Protein 6UQV (pdb70)

Secondary structure (DSSP, 8-state):
-PPPPBPP-SEEEEEESTTT-SSHHHHHHHHHHHTT-TT---SS-TTSSTTSSSSS--HHHHHHHHHT-EEEE---TTB-SSS-BSSGGGTTT---SHHHHHHHHHHHS-SPPP-TTSEEEEE--HHHHHHHHHTT--S-HHHHHHHHHHHHHHHHHHHHHHT--EEEEEPPP-GGG-HHHHHTT-HHHHHHHHHHHHHHHHHHHHHHTTSTT-EEEEE-HHHHHHHHHHSGGGGT--BSSS-SS--SSS--PPPS-GGGBSBSSSS-B-HHHHHHHHHHHHTTB--

Foldseek 3Di:
DDDDFAEFAAAEEEEEALLADQAPQQVLLVVCVVVVQPPGDRPPDDLDPNRRPAPDHHLVVLLCVLRNYDYDYLYYHQAALDFDGLRPSCVVPFRRHRNRSLVVVLVVQVLPADDQRHEYEYEYHVNLVVSCVVVVNPDQLLVSLVVSLVSNLVSVVVNVVRRHAHYEYEADAQPLQQQVCVVVVNNVVSVVNRVSNRVCNVVSVVVVCPPPVHHYHYHHNHVVVVVCVVPVVVLQADAEHDAQFECVVHTDDGHPCLLNYQHNYRGYGHPSVSNSSSVVVNVSHDD

Nearest PDB structures (foldseek):
  6uqv-assembly1_A  TM=1.003E+00  e=1.434E-61  Pseudomonas aeruginosa PAO1
  6uqy-assembly1_A  TM=9.997E-01  e=5.037E-59  Pseudomonas aeruginosa PAO1
  6uqz-assembly2_B  TM=9.999E-01  e=1.174E-58  Pseudomonas aeruginosa PAO1
  6ur0-assembly2_B  TM=9.999E-01  e=1.247E-58  Pseudomonas aeruginosa PAO1
  6ur1-assembly2_B  TM=9.972E-01  e=1.040E-58  Pseudomonas aeruginosa PAO1

Sequence (287 aa):
HTSPLLAPVRQIHAFGDSYSDNGEESQRLLTREMLAKGIAGAQALPGEVYWQGRWSNGPTAVEVLARQLGAQQLADHAVGGAKSGADNYYGWMSAYRRHTGLAGQVDAYLATLDGKPVDGQALHFIFVSANDFFEHEDFAGEQPLEQLAGSSSVANIRAAVQRRLGEAGARRFLLVVSSTDLSVVPAVVAGNRRVERRAQQRYLQQAVNASLPIQLAALRKTRGLELSWFDHLTFSRHLRRNPARYGLVELDAPCQPTQPSVRPACANPDQYYFWDEWHPTRRVHQQLAGEAMAARYAR

Structure (mmCIF, N/CA/C/O backbone):
data_6UQV
#
_entry.id   6UQV
#
_cell.length_a   82.157
_cell.length_b   109.673
_cell.length_c   84.220
_cell.angle_alpha   90.000
_cell.angle_beta   90.000
_cell.angle_gamma   90.000
#
_symmetry.space_group_name_H-M   'C 2 2 21'
#
loop_
_entity.id
_entity.type
_entity.pdbx_description
1 polymer ChoE
2 non-polymer '2-(N-MORPHOLINO)-ETHANESULFONIC ACID'
3 non-polymer GLYCEROL
4 non-polymer 'butanoic acid'
5 non-polymer 'CHLORIDE ION'
6 non-polymer 'HEXAETHYLENE GLYCOL'
7 water water
#
loop_
_atom_site.group_PDB
_atom_site.id
_atom_site.type_symbol
_atom_site.label_atom_id
_atom_site.label_alt_id
_atom_site.label_comp_id
_atom_site.label_asym_id
_atom_site.label_entity_id
_atom_site.label_seq_id
_atom_site.pdbx_PDB_ins_code
_atom_site.Cartn_x
_atom_site.Cartn_y
_atom_site.Cartn_z
_atom_site.occupancy
_atom_site.B_iso_or_equiv
_atom_site.auth_seq_id
_atom_site.auth_comp_id
_atom_site.auth_asym_id
_atom_site.auth_atom_id
_atom_site.pdbx_PDB_model_num
ATOM 1 N N . HIS A 1 1 ? 20.925 39.157 19.568 1.00 35.24 21 HIS A N 1
ATOM 2 C CA . HIS A 1 1 ? 20.293 38.462 20.752 1.00 35.79 21 HIS A CA 1
ATOM 3 C C . HIS A 1 1 ? 19.303 37.398 20.262 1.00 34.59 21 HIS A C 1
ATOM 4 O O . HIS A 1 1 ? 18.442 37.712 19.428 1.00 32.69 21 HIS A O 1
ATOM 11 N N . THR A 1 2 ? 19.366 36.173 20.768 1.00 25.31 22 THR A N 1
ATOM 12 C CA . THR A 1 2 ? 18.470 35.106 20.290 1.00 23.90 22 THR A CA 1
ATOM 13 C C . THR A 1 2 ? 17.023 35.385 20.709 1.00 25.43 22 THR A C 1
ATOM 14 O O . THR A 1 2 ? 16.707 36.142 21.659 1.00 25.64 22 THR A O 1
ATOM 18 N N . SER A 1 3 ? 16.109 34.807 19.918 1.00 23.79 23 SER A N 1
ATOM 19 C CA . SER A 1 3 ? 14.688 34.833 20.208 1.00 23.11 23 SER A CA 1
ATOM 20 C C . SER A 1 3 ? 14.321 33.689 21.173 1.00 18.39 23 SER A C 1
ATOM 21 O O . SER A 1 3 ? 15.011 32.668 21.222 1.00 21.22 23 SER A O 1
ATOM 24 N N . PRO A 1 4 ? 13.113 33.737 21.738 1.00 19.53 24 PRO A N 1
ATOM 25 C CA . PRO A 1 4 ? 12.569 32.635 22.474 1.00 18.74 24 PRO A CA 1
ATOM 26 C C . PRO A 1 4 ? 12.524 31.346 21.655 1.00 17.21 24 PRO A C 1
ATOM 27 O O . PRO A 1 4 ? 12.211 31.432 20.413 1.00 18.73 24 PRO A O 1
ATOM 31 N N . LEU A 1 5 ? 12.806 30.221 22.238 1.00 15.58 25 LEU A N 1
ATOM 32 C CA . LEU A 1 5 ? 12.656 28.940 21.592 1.00 14.97 25 LEU A CA 1
ATOM 33 C C . LEU A 1 5 ? 11.181 28.733 21.266 1.00 16.00 25 LEU A C 1
ATOM 34 O O . LEU A 1 5 ? 10.270 29.039 22.043 1.00 16.27 25 LEU A O 1
ATOM 39 N N . LEU A 1 6 ? 10.932 28.095 20.129 1.00 15.65 26 LEU A N 1
ATOM 40 C CA . LEU A 1 6 ? 9.568 27.654 19.777 1.00 15.66 26 LEU A CA 1
ATOM 41 C C . LEU A 1 6 ? 9.139 26.453 20.589 1.00 15.23 26 LEU A C 1
ATOM 42 O O . LEU A 1 6 ? 9.938 25.744 21.202 1.00 15.12 26 LEU A O 1
ATOM 47 N N . ALA A 1 7 ? 7.855 26.188 20.578 1.00 15.65 27 ALA A N 1
ATOM 48 C CA . ALA A 1 7 ? 7.308 25.080 21.367 1.00 14.56 27 ALA A CA 1
ATOM 49 C C . ALA A 1 7 ? 7.853 23.729 20.962 1.00 14.48 27 ALA A C 1
ATOM 50 O O . ALA A 1 7 ? 8.227 23.517 19.764 1.00 13.98 27 ALA A O 1
ATOM 52 N N . PRO A 1 8 ? 7.867 22.755 21.807 1.00 14.59 28 PRO A N 1
ATOM 53 C CA . PRO A 1 8 ? 8.281 21.403 21.498 1.00 15.21 28 PRO A CA 1
ATOM 54 C C . PRO A 1 8 ? 7.492 20.835 20.309 1.00 15.23 28 PRO A C 1
ATOM 55 O O . PRO A 1 8 ? 6.344 21.225 20.069 1.00 15.63 28 PRO A O 1
ATOM 59 N N . VAL A 1 9 ? 8.121 19.901 19.612 1.00 14.68 29 VAL A N 1
ATOM 60 C CA . VAL A 1 9 ? 7.492 19.241 18.464 1.00 13.61 29 VAL A CA 1
ATOM 61 C C . VAL A 1 9 ? 7.508 17.743 18.719 1.00 14.29 29 VAL A C 1
ATOM 62 O O . VAL A 1 9 ? 8.497 17.144 19.095 1.00 15.63 29 VAL A O 1
ATOM 66 N N . ARG A 1 10 ? 6.359 17.115 18.467 1.00 15.26 30 ARG A N 1
ATOM 67 C CA . ARG A 1 10 ? 6.231 15.669 18.627 1.00 14.21 30 ARG A CA 1
ATOM 68 C C . ARG A 1 10 ? 5.877 14.936 17.346 1.00 14.90 30 ARG A C 1
ATOM 69 O O . ARG A 1 10 ? 6.043 13.716 17.275 1.00 14.62 30 ARG A O 1
ATOM 77 N N . GLN A 1 11 ? 5.490 15.671 16.309 1.00 14.83 31 GLN A N 1
ATOM 78 C CA . GLN A 1 11 ? 5.206 15.089 15.014 1.00 15.25 31 GLN A CA 1
ATOM 79 C C . GLN A 1 11 ? 5.689 16.079 13.950 1.00 12.95 31 GLN A C 1
ATOM 80 O O . GLN A 1 11 ? 5.349 17.284 13.991 1.00 13.76 31 GLN A O 1
ATOM 86 N N . ILE A 1 12 ? 6.440 15.573 12.973 1.00 13.62 32 ILE A N 1
ATOM 87 C CA . ILE A 1 12 ? 6.842 16.298 11.755 1.00 13.29 32 ILE A CA 1
ATOM 88 C C . ILE A 1 12 ? 6.214 15.641 10.543 1.00 12.78 32 ILE A C 1
ATOM 89 O O . ILE A 1 12 ? 6.261 14.388 10.460 1.00 12.79 32 ILE A O 1
ATOM 94 N N . HIS A 1 13 ? 5.646 16.415 9.659 1.00 12.63 33 HIS A N 1
ATOM 95 C CA . HIS A 1 13 ? 5.274 16.030 8.300 1.00 12.44 33 HIS A CA 1
ATOM 96 C C . HIS A 1 13 ? 6.219 16.753 7.370 1.00 11.42 33 HIS A C 1
ATOM 97 O O . HIS A 1 13 ? 6.169 18.002 7.343 1.00 11.59 33 HIS A O 1
ATOM 104 N N . ALA A 1 14 ? 7.057 16.052 6.624 1.00 12.01 34 ALA A N 1
ATOM 105 C CA . ALA A 1 14 ? 8.060 16.658 5.767 1.00 11.97 34 ALA A CA 1
ATOM 106 C C . ALA A 1 14 ? 7.668 16.527 4.303 1.00 12.13 34 ALA A C 1
ATOM 107 O O . ALA A 1 14 ? 7.223 15.453 3.896 1.00 13.13 34 ALA A O 1
ATOM 109 N N . PHE A 1 15 ? 7.906 17.592 3.583 1.00 11.05 35 PHE A N 1
ATOM 110 C CA . PHE A 1 15 ? 7.573 17.680 2.153 1.00 10.94 35 PHE A CA 1
ATOM 111 C C . PHE A 1 15 ? 8.812 18.191 1.457 1.00 11.82 35 PHE A C 1
ATOM 112 O O . PHE A 1 15 ? 9.429 19.194 1.928 1.00 12.47 35 PHE A O 1
ATOM 120 N N . GLY A 1 16 ? 9.142 17.645 0.298 1.00 11.40 36 GLY A N 1
ATOM 121 C CA . GLY A 1 16 ? 10.333 18.144 -0.358 1.00 13.26 36 GLY A CA 1
ATOM 122 C C . GLY A 1 16 ? 10.963 17.110 -1.279 1.00 13.13 36 GLY A C 1
ATOM 123 O O . GLY A 1 16 ? 10.233 16.318 -1.919 1.00 11.50 36 GLY A O 1
ATOM 124 N N . ASP A 1 17 ? 12.277 17.155 -1.401 1.00 11.57 37 ASP A N 1
ATOM 125 C CA . ASP A 1 17 ? 13.035 16.522 -2.466 1.00 11.61 37 ASP A CA 1
ATOM 126 C C . ASP A 1 17 ? 14.098 15.557 -1.897 1.00 11.24 37 ASP A C 1
ATOM 127 O O . ASP A 1 17 ? 13.967 15.113 -0.754 1.00 12.08 37 ASP A O 1
ATOM 132 N N . SER A 1 18 ? 15.148 15.325 -2.657 1.00 11.06 38 SER A N 1
ATOM 133 C CA . SER A 1 18 ? 16.205 14.376 -2.239 1.00 11.36 38 SER A CA 1
ATOM 134 C C . SER A 1 18 ? 16.998 14.915 -1.055 1.00 11.30 38 SER A C 1
ATOM 135 O O . SER A 1 18 ? 17.782 14.211 -0.442 1.00 13.08 38 SER A O 1
ATOM 138 N N . TYR A 1 19 ? 16.915 16.224 -0.738 1.00 10.68 39 TYR A N 1
ATOM 139 C CA . TYR A 1 19 ? 17.580 16.677 0.481 1.00 10.59 39 TYR A CA 1
ATOM 140 C C . TYR A 1 19 ? 16.824 16.278 1.748 1.00 11.15 39 TYR A C 1
ATOM 141 O O . TYR A 1 19 ? 17.384 16.484 2.850 1.00 11.69 39 TYR A O 1
ATOM 150 N N . SER A 1 20 ? 15.627 15.687 1.619 1.00 10.41 40 SER A N 1
ATOM 151 C CA . SER A 1 20 ? 14.811 15.238 2.743 1.00 10.48 40 SER A CA 1
ATOM 152 C C . SER A 1 20 ? 14.418 13.748 2.698 1.00 11.44 40 SER A C 1
ATOM 153 O O . SER A 1 20 ? 14.200 13.195 3.775 1.00 11.80 40 SER A O 1
ATOM 156 N N . ASP A 1 21 ? 14.164 13.270 1.481 1.00 11.09 41 ASP A N 1
ATOM 157 C CA . ASP A 1 21 ? 13.619 11.875 1.294 1.00 11.04 41 ASP A CA 1
ATOM 158 C C . ASP A 1 21 ? 14.330 10.872 2.189 1.00 12.08 41 ASP A C 1
ATOM 159 O O . ASP A 1 21 ? 15.550 10.797 2.162 1.00 12.93 41 ASP A O 1
ATOM 164 N N . ASN A 1 22 ? 13.536 10.095 2.943 1.00 11.91 42 ASN A N 1
ATOM 165 C CA . ASN A 1 22 ? 14.132 9.037 3.737 1.00 12.88 42 ASN A CA 1
ATOM 166 C C . ASN A 1 22 ? 13.687 7.643 3.283 1.00 13.87 42 ASN A C 1
ATOM 167 O O . ASN A 1 22 ? 13.857 6.715 4.037 1.00 15.60 42 ASN A O 1
ATOM 172 N N . GLY A 1 23 ? 13.185 7.536 2.056 1.00 13.39 43 GLY A N 1
ATOM 173 C CA . GLY A 1 23 ? 12.820 6.226 1.552 1.00 14.28 43 GLY A CA 1
ATOM 174 C C . GLY A 1 23 ? 11.658 6.238 0.587 1.00 15.10 43 GLY A C 1
ATOM 175 O O . GLY A 1 23 ? 11.368 5.217 -0.037 1.00 15.35 43 GLY A O 1
ATOM 176 N N . GLU A 1 24 ? 10.970 7.363 0.353 1.00 13.56 44 GLU A N 1
ATOM 177 C CA A GLU A 1 24 ? 9.826 7.349 -0.535 0.50 13.08 44 GLU A CA 1
ATOM 178 C CA B GLU A 1 24 ? 9.820 7.336 -0.525 0.50 13.55 44 GLU A CA 1
ATOM 179 C C . GLU A 1 24 ? 10.216 7.139 -1.995 1.00 14.35 44 GLU A C 1
ATOM 180 O O . GLU A 1 24 ? 9.505 6.388 -2.718 1.00 14.16 44 GLU A O 1
ATOM 191 N N . SER A 1 25 ? 11.243 7.774 -2.550 1.00 13.11 45 SER A N 1
ATOM 192 C CA . SER A 1 25 ? 11.606 7.486 -3.940 1.00 13.14 45 SER A CA 1
ATOM 193 C C . SER A 1 25 ? 11.911 5.976 -4.084 1.00 13.19 45 SER A C 1
ATOM 194 O O . SER A 1 25 ? 11.563 5.461 -5.145 1.00 14.26 45 SER A O 1
ATOM 197 N N . GLN A 1 26 ? 12.548 5.388 -3.135 1.00 12.76 46 GLN A N 1
ATOM 198 C CA . GLN A 1 26 ? 12.839 3.942 -3.218 1.00 13.17 46 GLN A CA 1
ATOM 199 C C . GLN A 1 26 ? 11.525 3.158 -3.180 1.00 15.39 46 GLN A C 1
ATOM 200 O O . GLN A 1 26 ? 11.362 2.305 -4.091 1.00 16.51 46 GLN A O 1
ATOM 206 N N . ARG A 1 27 ? 10.645 3.409 -2.242 1.00 13.73 47 ARG A N 1
ATOM 207 C CA . ARG A 1 27 ? 9.381 2.668 -2.194 1.00 15.01 47 ARG A CA 1
ATOM 208 C C . ARG A 1 27 ? 8.621 2.820 -3.511 1.00 17.78 47 ARG A C 1
ATOM 209 O O . ARG A 1 27 ? 8.129 1.833 -4.077 1.00 18.03 47 ARG A O 1
ATOM 217 N N . LEU A 1 28 ? 8.494 4.061 -3.997 1.00 15.38 48 LEU A N 1
ATOM 218 C CA A LEU A 1 28 ? 7.677 4.336 -5.163 0.50 16.35 48 LEU A CA 1
ATOM 219 C CA B LEU A 1 28 ? 7.708 4.367 -5.161 0.50 17.15 48 LEU A CA 1
ATOM 220 C C . LEU A 1 28 ? 8.309 3.720 -6.403 1.00 17.80 48 LEU A C 1
ATOM 221 O O . LEU A 1 28 ? 7.565 3.146 -7.221 1.00 18.79 48 LEU A O 1
ATOM 230 N N . THR A 1 29 ? 9.617 3.832 -6.591 1.00 16.33 49 THR A N 1
ATOM 231 C CA . THR A 1 29 ? 10.233 3.315 -7.805 1.00 16.65 49 THR A CA 1
ATOM 232 C C . THR A 1 29 ? 10.224 1.778 -7.738 1.00 17.71 49 THR A C 1
ATOM 233 O O . THR A 1 29 ? 10.068 1.230 -8.846 1.00 18.94 49 THR A O 1
ATOM 237 N N . ARG A 1 30 ? 10.326 1.162 -6.588 1.00 17.56 50 ARG A N 1
ATOM 238 C CA . ARG A 1 30 ? 10.161 -0.335 -6.577 1.00 19.18 50 ARG A CA 1
ATOM 239 C C . ARG A 1 30 ? 8.733 -0.650 -7.023 1.00 23.93 50 ARG A C 1
ATOM 240 O O . ARG A 1 30 ? 8.532 -1.615 -7.821 1.00 25.41 50 ARG A O 1
ATOM 248 N N . GLU A 1 31 ? 7.732 0.075 -6.536 1.00 20.80 51 GLU A N 1
ATOM 249 C CA . GLU A 1 31 ? 6.353 -0.179 -6.966 1.00 22.83 51 GLU A CA 1
ATOM 250 C C . GLU A 1 31 ? 6.233 -0.018 -8.467 1.00 25.72 51 GLU A C 1
ATOM 251 O O . GLU A 1 31 ? 5.559 -0.882 -9.139 1.00 28.19 51 GLU A O 1
ATOM 257 N N . MET A 1 32 ? 6.817 1.023 -9.026 1.00 22.40 52 MET A N 1
ATOM 258 C CA . MET A 1 32 ? 6.711 1.345 -10.418 1.00 22.71 52 MET A CA 1
ATOM 259 C C . MET A 1 32 ? 7.378 0.235 -11.245 1.00 25.75 52 MET A C 1
ATOM 260 O O . MET A 1 32 ? 6.827 -0.199 -12.314 1.00 27.49 52 MET A O 1
ATOM 265 N N . LEU A 1 33 ? 8.493 -0.260 -10.796 1.00 22.83 53 LEU A N 1
ATOM 266 C CA . LEU A 1 33 ? 9.165 -1.335 -11.567 1.00 26.14 53 LEU A CA 1
ATOM 267 C C . LEU A 1 33 ? 8.299 -2.588 -11.487 1.00 30.59 53 LEU A C 1
ATOM 268 O O . LEU A 1 33 ? 8.200 -3.329 -12.499 1.00 32.89 53 LEU A O 1
ATOM 273 N N . ALA A 1 34 ? 7.726 -2.868 -10.339 1.00 29.35 54 ALA A N 1
ATOM 274 C CA . ALA A 1 34 ? 6.939 -4.105 -10.192 1.00 31.03 54 ALA A CA 1
ATOM 275 C C . ALA A 1 34 ? 5.733 -4.071 -11.121 1.00 35.38 54 ALA A C 1
ATOM 276 O O . ALA A 1 34 ? 5.280 -5.153 -11.543 1.00 37.31 54 ALA A O 1
ATOM 278 N N . LYS A 1 35 ? 5.195 -2.897 -11.410 1.00 31.53 55 LYS A N 1
ATOM 279 C CA . LYS A 1 35 ? 4.023 -2.747 -12.272 1.00 34.19 55 LYS A CA 1
ATOM 280 C C . LYS A 1 35 ? 4.420 -2.504 -13.735 1.00 34.10 55 LYS A C 1
ATOM 281 O O . LYS A 1 35 ? 3.575 -2.224 -14.563 1.00 39.78 55 LYS A O 1
ATOM 287 N N . GLY A 1 36 ? 5.695 -2.584 -14.046 1.00 34.93 56 GLY A N 1
ATOM 288 C CA . GLY A 1 36 ? 6.151 -2.370 -15.404 1.00 34.47 56 GLY A CA 1
ATOM 289 C C . GLY A 1 36 ? 5.890 -0.966 -15.924 1.00 34.73 56 GLY A C 1
ATOM 290 O O . GLY A 1 36 ? 5.696 -0.784 -17.110 1.00 33.95 56 GLY A O 1
ATOM 291 N N . ILE A 1 37 ? 5.983 0.085 -15.084 1.00 30.87 57 ILE A N 1
ATOM 292 C CA . ILE A 1 37 ? 5.809 1.418 -15.585 1.00 27.90 57 ILE A CA 1
ATOM 293 C C . ILE A 1 37 ? 6.965 1.814 -16.510 1.00 28.48 57 ILE A C 1
ATOM 294 O O . ILE A 1 37 ? 8.116 1.690 -16.168 1.00 27.58 57 ILE A O 1
ATOM 299 N N . ALA A 1 38 ? 6.659 2.398 -17.659 1.00 28.81 58 ALA A N 1
ATOM 300 C CA . ALA A 1 38 ? 7.648 2.721 -18.685 1.00 30.35 58 ALA A CA 1
ATOM 301 C C . ALA A 1 38 ? 8.670 3.730 -18.156 1.00 29.79 58 ALA A C 1
ATOM 302 O O . ALA A 1 38 ? 8.258 4.770 -17.583 1.00 30.26 58 ALA A O 1
ATOM 304 N N . GLY A 1 39 ? 9.945 3.425 -18.322 1.00 28.25 59 GLY A N 1
ATOM 305 C CA . GLY A 1 39 ? 10.993 4.407 -18.044 1.00 29.60 59 GLY A CA 1
ATOM 306 C C . GLY A 1 39 ? 11.495 4.309 -16.612 1.00 24.27 59 GLY A C 1
ATOM 307 O O . GLY A 1 39 ? 12.500 4.944 -16.329 1.00 24.51 59 GLY A O 1
ATOM 308 N N . ALA A 1 40 ? 10.812 3.523 -15.786 1.00 23.75 60 ALA A N 1
ATOM 309 C CA . ALA A 1 40 ? 11.114 3.446 -14.333 1.00 23.72 60 ALA A CA 1
ATOM 310 C C . ALA A 1 40 ? 12.548 2.948 -14.143 1.00 27.08 60 ALA A C 1
ATOM 311 O O . ALA A 1 40 ? 13.052 2.036 -14.894 1.00 24.11 60 ALA A O 1
ATOM 313 N N . GLN A 1 41 ? 13.208 3.534 -13.126 1.00 23.34 61 GLN A N 1
ATOM 314 C CA . GLN A 1 41 ? 14.547 3.146 -12.654 1.00 24.44 61 GLN A CA 1
ATOM 315 C C . GLN A 1 41 ? 14.495 3.031 -11.127 1.00 21.12 61 GLN A C 1
ATOM 316 O O . GLN A 1 41 ? 13.707 3.769 -10.497 1.00 18.96 61 GLN A O 1
ATOM 322 N N . ALA A 1 42 ? 15.331 2.191 -10.552 1.00 20.69 62 ALA A N 1
ATOM 323 C CA . ALA A 1 42 ? 15.375 2.058 -9.135 1.00 19.93 62 ALA A CA 1
ATOM 324 C C . ALA A 1 42 ? 16.161 3.219 -8.553 1.00 18.73 62 ALA A C 1
ATOM 325 O O . ALA A 1 42 ? 17.326 3.416 -8.925 1.00 21.28 62 ALA A O 1
ATOM 327 N N . LEU A 1 43 ? 15.471 4.042 -7.759 1.00 16.62 63 LEU A N 1
ATOM 328 C CA . LEU A 1 43 ? 16.134 5.186 -7.172 1.00 15.98 63 LEU A CA 1
ATOM 329 C C . LEU A 1 43 ? 16.175 5.013 -5.675 1.00 14.25 63 LEU A C 1
ATOM 330 O O . LEU A 1 43 ? 15.310 4.384 -5.078 1.00 14.96 63 LEU A O 1
ATOM 335 N N . PRO A 1 44 ? 17.135 5.659 -4.981 1.00 15.52 64 PRO A N 1
ATOM 336 C CA . PRO A 1 44 ? 18.201 6.460 -5.554 1.00 15.67 64 PRO A CA 1
ATOM 337 C C . PRO A 1 44 ? 19.308 5.652 -6.239 1.00 14.70 64 PRO A C 1
ATOM 338 O O . PRO A 1 44 ? 19.916 6.103 -7.215 1.00 17.16 64 PRO A O 1
ATOM 342 N N . GLY A 1 45 ? 19.490 4.397 -5.779 1.00 15.04 65 GLY A N 1
ATOM 343 C CA . GLY A 1 45 ? 20.474 3.504 -6.396 1.00 16.22 65 GLY A CA 1
ATOM 344 C C . GLY A 1 45 ? 21.514 2.975 -5.411 1.00 14.14 65 GLY A C 1
ATOM 345 O O . GLY A 1 45 ? 21.498 3.184 -4.226 1.00 15.27 65 GLY A O 1
ATOM 346 N N . GLU A 1 46 ? 22.439 2.224 -6.019 1.00 15.39 66 GLU A N 1
ATOM 347 C CA . GLU A 1 46 ? 23.265 1.281 -5.240 1.00 16.76 66 GLU A CA 1
ATOM 348 C C . GLU A 1 46 ? 24.452 1.961 -4.556 1.00 16.62 66 GLU A C 1
ATOM 349 O O . GLU A 1 46 ? 25.136 1.328 -3.805 1.00 19.14 66 GLU A O 1
ATOM 355 N N . VAL A 1 47 ? 24.693 3.278 -4.760 1.00 15.62 67 VAL A N 1
ATOM 356 C CA . VAL A 1 47 ? 25.754 3.958 -4.050 1.00 15.87 67 VAL A CA 1
ATOM 357 C C . VAL A 1 47 ? 25.150 4.857 -2.944 1.00 16.37 67 VAL A C 1
ATOM 358 O O . VAL A 1 47 ? 25.820 5.788 -2.450 1.00 17.84 67 VAL A O 1
ATOM 362 N N . TYR A 1 48 ? 23.923 4.615 -2.559 1.00 15.01 68 TYR A N 1
ATOM 363 C CA . TYR A 1 48 ? 23.211 5.414 -1.576 1.00 15.00 68 TYR A CA 1
ATOM 364 C C . TYR A 1 48 ? 22.740 4.561 -0.399 1.00 16.72 68 TYR A C 1
ATOM 365 O O . TYR A 1 48 ? 22.379 3.332 -0.585 1.00 17.51 68 TYR A O 1
ATOM 374 N N . TRP A 1 49 ? 22.683 5.133 0.797 1.00 14.65 69 TRP A N 1
ATOM 375 C CA . TRP A 1 49 ? 22.380 4.511 2.044 1.00 14.82 69 TRP A CA 1
ATOM 376 C C . TRP A 1 49 ? 20.879 4.423 2.303 1.00 15.15 69 TRP A C 1
ATOM 377 O O . TRP A 1 49 ? 20.207 5.422 2.514 1.00 14.69 69 TRP A O 1
ATOM 388 N N . GLN A 1 50 ? 20.343 3.184 2.358 1.00 13.79 70 GLN A N 1
ATOM 389 C CA . GLN A 1 50 ? 19.006 2.952 2.893 1.00 14.39 70 GLN A CA 1
ATOM 390 C C . GLN A 1 50 ? 17.921 3.853 2.231 1.00 13.76 70 GLN A C 1
ATOM 391 O O . GLN A 1 50 ? 17.007 4.273 2.932 1.00 15.46 70 GLN A O 1
ATOM 397 N N . GLY A 1 51 ? 17.993 4.027 0.934 1.00 14.36 71 GLY A N 1
ATOM 398 C CA . GLY A 1 51 ? 16.991 4.830 0.224 1.00 14.07 71 GLY A CA 1
ATOM 399 C C . GLY A 1 51 ? 17.205 6.336 0.344 1.00 15.89 71 GLY A C 1
ATOM 400 O O . GLY A 1 51 ? 16.433 7.051 -0.274 1.00 15.78 71 GLY A O 1
ATOM 401 N N . ARG A 1 52 ? 18.127 6.810 1.172 1.00 13.19 72 ARG A N 1
ATOM 402 C CA . ARG A 1 52 ? 18.406 8.270 1.235 1.00 12.58 72 ARG A CA 1
ATOM 403 C C . ARG A 1 52 ? 19.346 8.572 0.082 1.00 13.40 72 ARG A C 1
ATOM 404 O O . ARG A 1 52 ? 20.232 7.788 -0.265 1.00 14.27 72 ARG A O 1
ATOM 412 N N . TRP A 1 53 ? 19.284 9.785 -0.444 1.00 11.97 73 TRP A N 1
ATOM 413 C CA . TRP A 1 53 ? 20.184 10.240 -1.494 1.00 11.99 73 TRP A CA 1
ATOM 414 C C . TRP A 1 53 ? 21.444 10.815 -0.813 1.00 12.85 73 TRP A C 1
ATOM 415 O O . TRP A 1 53 ? 21.815 12.005 -0.961 1.00 12.38 73 TRP A O 1
ATOM 426 N N . SER A 1 54 ? 22.085 10.010 0.016 1.00 12.14 74 SER A N 1
ATOM 427 C CA . SER A 1 54 ? 23.256 10.377 0.779 1.00 12.43 74 SER A CA 1
ATOM 428 C C . SER A 1 54 ? 23.876 9.111 1.338 1.00 12.73 74 SER A C 1
ATOM 429 O O . SER A 1 54 ? 23.457 8.006 0.957 1.00 14.36 74 SER A O 1
ATOM 432 N N . ASN A 1 55 ? 24.806 9.262 2.269 1.00 11.91 75 ASN A N 1
ATOM 433 C CA . ASN A 1 55 ? 25.400 8.061 2.952 1.00 13.35 75 ASN A CA 1
ATOM 434 C C . ASN A 1 55 ? 24.848 7.919 4.358 1.00 13.24 75 ASN A C 1
ATOM 435 O O . ASN A 1 55 ? 25.449 7.239 5.169 1.00 14.62 75 ASN A O 1
ATOM 440 N N . GLY A 1 56 ? 23.797 8.661 4.744 1.00 12.65 76 GLY A N 1
ATOM 441 C CA . GLY A 1 56 ? 23.217 8.659 6.036 1.00 12.53 76 GLY A CA 1
ATOM 442 C C . GLY A 1 56 ? 21.934 9.488 6.089 1.00 11.94 76 GLY A C 1
ATOM 443 O O . GLY A 1 56 ? 21.428 9.876 5.015 1.00 12.59 76 GLY A O 1
ATOM 444 N N . PRO A 1 57 ? 21.339 9.622 7.282 1.00 12.58 77 PRO A N 1
ATOM 445 C CA . PRO A 1 57 ? 20.084 10.296 7.438 1.00 12.94 77 PRO A CA 1
ATOM 446 C C . PRO A 1 57 ? 20.102 11.738 6.902 1.00 12.81 77 PRO A C 1
ATOM 447 O O . PRO A 1 57 ? 21.114 12.406 7.004 1.00 13.37 77 PRO A O 1
ATOM 451 N N . THR A 1 58 ? 18.966 12.185 6.349 1.00 11.88 78 THR A N 1
ATOM 452 C CA . THR A 1 58 ? 18.868 13.566 5.901 1.00 11.71 78 THR A CA 1
ATOM 453 C C . THR A 1 58 ? 18.610 14.473 7.070 1.00 12.12 78 THR A C 1
ATOM 454 O O . THR A 1 58 ? 18.277 14.106 8.223 1.00 12.29 78 THR A O 1
ATOM 458 N N . ALA A 1 59 ? 18.738 15.787 6.791 1.00 11.93 79 ALA A N 1
ATOM 459 C CA . ALA A 1 59 ? 18.630 16.841 7.816 1.00 12.57 79 ALA A CA 1
ATOM 460 C C . ALA A 1 59 ? 17.327 16.702 8.582 1.00 12.14 79 ALA A C 1
ATOM 461 O O . ALA A 1 59 ? 17.339 16.870 9.801 1.00 12.11 79 ALA A O 1
ATOM 463 N N . VAL A 1 60 ? 16.206 16.504 7.889 1.00 11.35 80 VAL A N 1
ATOM 464 C CA . VAL A 1 60 ? 14.938 16.494 8.632 1.00 11.92 80 VAL A CA 1
ATOM 465 C C . VAL A 1 60 ? 14.879 15.270 9.538 1.00 11.91 80 VAL A C 1
ATOM 466 O O . VAL A 1 60 ? 14.175 15.322 10.590 1.00 12.08 80 VAL A O 1
ATOM 470 N N . GLU A 1 61 ? 15.522 14.170 9.224 1.00 12.64 81 GLU A N 1
ATOM 471 C CA . GLU A 1 61 ? 15.579 13.012 10.118 1.00 11.95 81 GLU A CA 1
ATOM 472 C C . GLU A 1 61 ? 16.373 13.344 11.384 1.00 11.64 81 GLU A C 1
ATOM 473 O O . GLU A 1 61 ? 15.985 12.999 12.506 1.00 12.70 81 GLU A O 1
ATOM 479 N N . VAL A 1 62 ? 17.421 14.137 11.235 1.00 12.02 82 VAL A N 1
ATOM 480 C CA . VAL A 1 62 ? 18.237 14.558 12.384 1.00 13.05 82 VAL A CA 1
ATOM 481 C C . VAL A 1 62 ? 17.442 15.564 13.206 1.00 13.72 82 VAL A C 1
ATOM 482 O O . VAL A 1 62 ? 17.458 15.523 14.461 1.00 14.14 82 VAL A O 1
ATOM 486 N N . LEU A 1 63 ? 16.730 16.487 12.567 1.00 12.55 83 LEU A N 1
ATOM 487 C CA . LEU A 1 63 ? 15.826 17.436 13.262 1.00 12.96 83 LEU A CA 1
ATOM 488 C C . LEU A 1 63 ? 14.834 16.657 14.104 1.00 13.54 83 LEU A C 1
ATOM 489 O O . LEU A 1 63 ? 14.654 16.953 15.291 1.00 13.31 83 LEU A O 1
ATOM 494 N N . ALA A 1 64 ? 14.197 15.648 13.525 1.00 12.94 84 ALA A N 1
ATOM 495 C CA . ALA A 1 64 ? 13.210 14.861 14.292 1.00 14.43 84 ALA A CA 1
ATOM 496 C C . ALA A 1 64 ? 13.874 14.171 15.496 1.00 14.71 84 ALA A C 1
ATOM 497 O O . ALA A 1 64 ? 13.292 14.176 16.603 1.00 15.30 84 ALA A O 1
ATOM 499 N N . ARG A 1 65 ? 15.024 13.595 15.304 1.00 14.51 85 ARG A N 1
ATOM 500 C CA . ARG A 1 65 ? 15.745 12.923 16.425 1.00 16.50 85 ARG A CA 1
ATOM 501 C C . ARG A 1 65 ? 16.098 13.925 17.494 1.00 17.02 85 ARG A C 1
ATOM 502 O O . ARG A 1 65 ? 15.839 13.644 18.703 1.00 18.62 85 ARG A O 1
ATOM 510 N N . GLN A 1 66 ? 16.579 15.084 17.150 1.00 15.39 86 GLN A N 1
ATOM 511 C CA . GLN A 1 66 ? 16.986 16.097 18.102 1.00 17.03 86 GLN A CA 1
ATOM 512 C C . GLN A 1 66 ? 15.786 16.632 18.884 1.00 17.51 86 GLN A C 1
ATOM 513 O O . GLN A 1 66 ? 15.925 16.988 20.057 1.00 19.84 86 GLN A O 1
ATOM 519 N N . LEU A 1 67 ? 14.625 16.705 18.269 1.00 15.54 87 LEU A N 1
ATOM 520 C CA . LEU A 1 67 ? 13.458 17.272 18.942 1.00 16.36 87 LEU A CA 1
ATOM 521 C C . LEU A 1 67 ? 12.647 16.212 19.674 1.00 15.92 87 LEU A C 1
ATOM 522 O O . LEU A 1 67 ? 11.724 16.624 20.429 1.00 18.30 87 LEU A O 1
ATOM 527 N N . GLY A 1 68 ? 12.914 14.925 19.508 1.00 16.01 88 GLY A N 1
ATOM 528 C CA . GLY A 1 68 ? 12.090 13.859 20.068 1.00 16.98 88 GLY A CA 1
ATOM 529 C C . GLY A 1 68 ? 10.750 13.761 19.370 1.00 18.89 88 GLY A C 1
ATOM 530 O O . GLY A 1 68 ? 9.716 13.497 20.027 1.00 20.15 88 GLY A O 1
ATOM 531 N N . ALA A 1 69 ? 10.730 13.909 18.035 1.00 15.49 89 ALA A N 1
ATOM 532 C CA . ALA A 1 69 ? 9.522 13.884 17.267 1.00 16.19 89 ALA A CA 1
ATOM 533 C C . ALA A 1 69 ? 9.452 12.677 16.344 1.00 15.83 89 ALA A C 1
ATOM 534 O O . ALA A 1 69 ? 10.500 12.216 15.836 1.00 17.88 89 ALA A O 1
ATOM 536 N N . GLN A 1 70 ? 8.248 12.169 16.121 1.00 17.10 90 GLN A N 1
ATOM 537 C CA A GLN A 1 70 ? 8.061 11.198 15.075 0.50 17.07 90 GLN A CA 1
ATOM 538 C CA B GLN A 1 70 ? 7.913 11.226 15.086 0.50 17.31 90 GLN A CA 1
ATOM 539 C C . GLN A 1 70 ? 8.056 11.932 13.729 1.00 15.67 90 GLN A C 1
ATOM 540 O O . GLN A 1 70 ? 7.702 13.125 13.673 1.00 15.07 90 GLN A O 1
ATOM 551 N N . LEU A 1 71 ? 8.501 11.233 12.701 1.00 14.53 91 LEU A N 1
ATOM 552 C CA . LEU A 1 71 ? 8.645 11.826 11.345 1.00 14.11 91 LEU A CA 1
ATOM 553 C C . LEU A 1 71 ? 7.838 11.042 10.311 1.00 13.45 91 LEU A C 1
ATOM 554 O O . LEU A 1 71 ? 8.086 9.803 10.164 1.00 15.76 91 LEU A O 1
ATOM 559 N N . ALA A 1 72 ? 6.928 11.699 9.633 1.00 12.69 92 ALA A N 1
ATOM 560 C CA . ALA A 1 72 ? 6.276 11.214 8.448 1.00 13.95 92 ALA A CA 1
ATOM 561 C C . ALA A 1 72 ? 6.902 11.962 7.277 1.00 13.55 92 ALA A C 1
ATOM 562 O O . ALA A 1 72 ? 6.645 13.181 7.125 1.00 13.62 92 ALA A O 1
ATOM 564 N N . ASP A 1 73 ? 7.750 11.332 6.517 1.00 13.05 93 ASP A N 1
ATOM 565 C CA . ASP A 1 73 ? 8.595 12.000 5.518 1.00 12.43 93 ASP A CA 1
ATOM 566 C C . ASP A 1 73 ? 8.001 11.727 4.152 1.00 13.84 93 ASP A C 1
ATOM 567 O O . ASP A 1 73 ? 8.239 10.645 3.595 1.00 14.36 93 ASP A O 1
ATOM 572 N N . HIS A 1 74 ? 7.281 12.697 3.624 1.00 12.27 94 HIS A N 1
ATOM 573 C CA . HIS A 1 74 ? 6.598 12.609 2.323 1.00 12.23 94 HIS A CA 1
ATOM 574 C C . HIS A 1 74 ? 7.501 12.966 1.148 1.00 12.61 94 HIS A C 1
ATOM 575 O O . HIS A 1 74 ? 7.115 12.851 -0.012 1.00 13.24 94 HIS A O 1
ATOM 582 N N . ALA A 1 75 ? 8.706 13.479 1.438 1.00 11.93 95 ALA A N 1
ATOM 583 C CA . ALA A 1 75 ? 9.576 14.020 0.389 1.00 12.55 95 ALA A CA 1
ATOM 584 C C . ALA A 1 75 ? 10.003 12.921 -0.561 1.00 12.74 95 ALA A C 1
ATOM 585 O O . ALA A 1 75 ? 10.219 11.743 -0.165 1.00 13.01 95 ALA A O 1
ATOM 587 N N . VAL A 1 76 ? 10.156 13.265 -1.840 1.00 12.04 96 VAL A N 1
ATOM 588 C CA . VAL A 1 76 ? 10.512 12.335 -2.878 1.00 12.53 96 VAL A CA 1
ATOM 589 C C . VAL A 1 76 ? 11.659 12.906 -3.699 1.00 12.40 96 VAL A C 1
ATOM 590 O O . VAL A 1 76 ? 11.593 14.035 -4.213 1.00 12.62 96 VAL A O 1
ATOM 594 N N . GLY A 1 77 ? 12.748 12.144 -3.828 1.00 12.14 97 GLY A N 1
ATOM 595 C CA . GLY A 1 77 ? 13.843 12.539 -4.645 1.00 12.73 97 GLY A CA 1
ATOM 596 C C . GLY A 1 77 ? 13.399 12.944 -6.038 1.00 13.63 97 GLY A C 1
ATOM 597 O O . GLY A 1 77 ? 12.518 12.251 -6.626 1.00 13.46 97 GLY A O 1
ATOM 598 N N . GLY A 1 78 ? 13.917 14.063 -6.540 1.00 12.48 98 GLY A N 1
ATOM 599 C CA . GLY A 1 78 ? 13.496 14.611 -7.827 1.00 13.56 98 GLY A CA 1
ATOM 600 C C . GLY A 1 78 ? 12.369 15.621 -7.718 1.00 12.95 98 GLY A C 1
ATOM 601 O O . GLY A 1 78 ? 12.064 16.263 -8.715 1.00 13.51 98 GLY A O 1
ATOM 602 N N . ALA A 1 79 ? 11.670 15.723 -6.579 1.00 12.04 99 ALA A N 1
ATOM 603 C CA . ALA A 1 79 ? 10.473 16.520 -6.563 1.00 11.56 99 ALA A CA 1
ATOM 604 C C . ALA A 1 79 ? 10.730 17.976 -6.936 1.00 11.04 99 ALA A C 1
ATOM 605 O O . ALA A 1 79 ? 11.659 18.584 -6.425 1.00 12.08 99 ALA A O 1
ATOM 607 N N . LYS A 1 80 ? 9.865 18.504 -7.791 1.00 11.25 100 LYS A N 1
ATOM 608 C CA . LYS A 1 80 ? 9.835 19.956 -8.027 1.00 11.42 100 LYS A CA 1
ATOM 609 C C . LYS A 1 80 ? 8.845 20.603 -7.080 1.00 11.44 100 LYS A C 1
ATOM 610 O O . LYS A 1 80 ? 8.125 19.964 -6.311 1.00 12.73 100 LYS A O 1
ATOM 616 N N . SER A 1 81 ? 8.784 21.945 -7.140 1.00 11.49 101 SER A N 1
ATOM 617 C CA . SER A 1 81 ? 7.868 22.684 -6.254 1.00 12.39 101 SER A CA 1
ATOM 618 C C . SER A 1 81 ? 6.417 22.578 -6.686 1.00 12.91 101 SER A C 1
ATOM 619 O O . SER A 1 81 ? 5.539 22.810 -5.828 1.00 14.52 101 SER A O 1
ATOM 622 N N . GLY A 1 82 ? 6.135 22.246 -7.917 1.00 13.50 102 GLY A N 1
ATOM 623 C CA . GLY A 1 82 ? 4.753 22.049 -8.408 1.00 12.92 102 GLY A CA 1
ATOM 624 C C . GLY A 1 82 ? 4.337 20.593 -8.302 1.00 13.89 102 GLY A C 1
ATOM 625 O O . GLY A 1 82 ? 4.627 19.927 -7.292 1.00 14.33 102 GLY A O 1
ATOM 626 N N . ALA A 1 83 ? 3.590 20.100 -9.319 1.00 15.01 103 ALA A N 1
ATOM 627 C CA . ALA A 1 83 ? 3.002 18.804 -9.220 1.00 14.54 103 ALA A CA 1
ATOM 628 C C . ALA A 1 83 ? 3.964 17.638 -9.388 1.00 14.09 103 ALA A C 1
ATOM 629 O O . ALA A 1 83 ? 3.685 16.570 -8.849 1.00 14.76 103 ALA A O 1
ATOM 631 N N . ASP A 1 84 ? 4.952 17.841 -10.236 1.00 14.33 104 ASP A N 1
ATOM 632 C CA . ASP A 1 84 ? 5.710 16.723 -10.768 1.00 15.90 104 ASP A CA 1
ATOM 633 C C . ASP A 1 84 ? 7.165 16.674 -10.383 1.00 14.76 104 ASP A C 1
ATOM 634 O O . ASP A 1 84 ? 7.609 17.367 -9.449 1.00 14.28 104 ASP A O 1
ATOM 639 N N . ASN A 1 85 ? 7.940 15.828 -11.068 1.00 15.00 105 ASN A N 1
ATOM 640 C CA . ASN A 1 85 ? 9.281 15.420 -10.626 1.00 14.01 105 ASN A CA 1
ATOM 641 C C . ASN A 1 85 ? 10.275 15.643 -11.765 1.00 14.34 105 ASN A C 1
ATOM 642 O O . ASN A 1 85 ? 9.894 15.565 -12.964 1.00 16.19 105 ASN A O 1
ATOM 647 N N . TYR A 1 86 ? 11.510 15.926 -11.457 1.00 13.41 106 TYR A N 1
ATOM 648 C CA . TYR A 1 86 ? 12.614 15.902 -12.401 1.00 14.00 106 TYR A CA 1
ATOM 649 C C . TYR A 1 86 ? 12.556 14.653 -13.271 1.00 16.13 106 TYR A C 1
ATOM 650 O O . TYR A 1 86 ? 12.821 14.771 -14.524 1.00 17.41 106 TYR A O 1
ATOM 659 N N . TYR A 1 87 ? 12.155 13.540 -12.722 1.00 15.29 107 TYR A N 1
ATOM 660 C CA . TYR A 1 87 ? 11.962 12.289 -13.475 1.00 16.80 107 TYR A CA 1
ATOM 661 C C . TYR A 1 87 ? 10.551 12.278 -14.063 1.00 16.48 107 TYR A C 1
ATOM 662 O O . TYR A 1 87 ? 9.577 12.003 -13.388 1.00 16.27 107 TYR A O 1
ATOM 671 N N . GLY A 1 88 ? 10.497 12.608 -15.327 1.00 19.12 108 GLY A N 1
ATOM 672 C CA . GLY A 1 88 ? 9.220 12.815 -16.017 1.00 19.14 108 GLY A CA 1
ATOM 673 C C . GLY A 1 88 ? 8.373 11.574 -16.120 1.00 20.29 108 GLY A C 1
ATOM 674 O O . GLY A 1 88 ? 7.134 11.675 -16.049 1.00 22.80 108 GLY A O 1
ATOM 675 N N . TRP A 1 89 ? 9.012 10.426 -16.180 1.00 18.58 109 TRP A N 1
ATOM 676 C CA . TRP A 1 89 ? 8.384 9.141 -16.292 1.00 19.58 109 TRP A CA 1
ATOM 677 C C . TRP A 1 89 ? 7.554 8.805 -15.061 1.00 21.83 109 TRP A C 1
ATOM 678 O O . TRP A 1 89 ? 6.712 7.949 -15.101 1.00 21.60 109 TRP A O 1
ATOM 689 N N . MET A 1 90 ? 7.790 9.468 -13.910 1.00 19.23 110 MET A N 1
ATOM 690 C CA . MET A 1 90 ? 6.946 9.234 -12.793 1.00 20.56 110 MET A CA 1
ATOM 691 C C . MET A 1 90 ? 5.515 9.754 -12.973 1.00 20.23 110 MET A C 1
ATOM 692 O O . MET A 1 90 ? 4.626 9.194 -12.314 1.00 22.79 110 MET A O 1
ATOM 697 N N . SER A 1 91 ? 5.324 10.807 -13.752 1.00 21.37 111 SER A N 1
ATOM 698 C CA . SER A 1 91 ? 4.012 11.598 -13.771 1.00 25.10 111 SER A CA 1
ATOM 699 C C . SER A 1 91 ? 2.830 10.698 -14.140 1.00 33.11 111 SER A C 1
ATOM 700 O O . SER A 1 91 ? 1.722 10.885 -13.617 1.00 33.03 111 SER A O 1
ATOM 703 N N . ALA A 1 92 ? 3.082 9.674 -14.955 1.00 31.47 112 ALA A N 1
ATOM 704 C CA . ALA A 1 92 ? 1.985 8.803 -15.406 1.00 34.85 112 ALA A CA 1
ATOM 705 C C . ALA A 1 92 ? 1.520 7.894 -14.265 1.00 34.36 112 ALA A C 1
ATOM 706 O O . ALA A 1 92 ? 0.439 7.302 -14.341 1.00 36.24 112 ALA A O 1
ATOM 708 N N . TYR A 1 93 ? 2.324 7.737 -13.220 1.00 26.51 113 TYR A N 1
ATOM 709 C CA . TYR A 1 93 ? 1.996 6.891 -12.122 1.00 23.88 113 TYR A CA 1
ATOM 710 C C . TYR A 1 93 ? 1.542 7.727 -10.916 1.00 22.88 113 TYR A C 1
ATOM 711 O O . TYR A 1 93 ? 0.542 7.423 -10.268 1.00 23.62 113 TYR A O 1
ATOM 720 N N . ARG A 1 94 ? 2.322 8.776 -10.538 1.00 21.15 114 ARG A N 1
ATOM 721 C CA A ARG A 1 94 ? 2.006 9.559 -9.329 0.50 19.53 114 ARG A CA 1
ATOM 722 C CA B ARG A 1 94 ? 2.049 9.533 -9.334 0.50 19.56 114 ARG A CA 1
ATOM 723 C C . ARG A 1 94 ? 2.635 10.937 -9.513 1.00 17.57 114 ARG A C 1
ATOM 724 O O . ARG A 1 94 ? 3.719 11.076 -10.128 1.00 18.78 114 ARG A O 1
ATOM 739 N N . HIS A 1 95 ? 1.935 11.962 -9.045 1.00 16.80 115 HIS A N 1
ATOM 740 C CA . HIS A 1 95 ? 2.416 13.360 -8.974 1.00 16.30 115 HIS A CA 1
ATOM 741 C C . HIS A 1 95 ? 3.156 13.532 -7.648 1.00 14.55 115 HIS A C 1
ATOM 742 O O . HIS A 1 95 ? 2.596 13.467 -6.597 1.00 15.34 115 HIS A O 1
ATOM 749 N N . THR A 1 96 ? 4.508 13.582 -7.788 1.00 13.55 116 THR A N 1
ATOM 750 C CA . THR A 1 96 ? 5.390 13.523 -6.613 1.00 13.36 116 THR A CA 1
ATOM 751 C C . THR A 1 96 ? 6.094 14.820 -6.302 1.00 13.44 116 THR A C 1
ATOM 752 O O . THR A 1 96 ? 6.954 14.817 -5.373 1.00 13.05 116 THR A O 1
ATOM 756 N N . GLY A 1 97 ? 5.761 15.899 -6.953 1.00 12.25 117 GLY A N 1
ATOM 757 C CA . GLY A 1 97 ? 6.230 17.194 -6.615 1.00 12.06 117 GLY A CA 1
ATOM 758 C C . GLY A 1 97 ? 5.596 17.643 -5.299 1.00 13.24 117 GLY A C 1
ATOM 759 O O . GLY A 1 97 ? 4.702 17.000 -4.783 1.00 13.03 117 GLY A O 1
ATOM 760 N N . LEU A 1 98 ? 6.054 18.775 -4.757 1.00 12.36 118 LEU A N 1
ATOM 761 C CA . LEU A 1 98 ? 5.485 19.287 -3.497 1.00 12.43 118 LEU A CA 1
ATOM 762 C C . LEU A 1 98 ? 3.955 19.318 -3.570 1.00 13.23 118 LEU A C 1
ATOM 763 O O . LEU A 1 98 ? 3.278 18.975 -2.602 1.00 12.55 118 LEU A O 1
ATOM 768 N N . ALA A 1 99 ? 3.410 19.845 -4.674 1.00 13.87 119 ALA A N 1
ATOM 769 C CA . ALA A 1 99 ? 1.907 20.000 -4.732 1.00 13.98 119 ALA A CA 1
ATOM 770 C C . ALA A 1 99 ? 1.256 18.626 -4.685 1.00 15.06 119 ALA A C 1
ATOM 771 O O . ALA A 1 99 ? 0.180 18.443 -4.067 1.00 15.33 119 ALA A O 1
ATOM 773 N N . GLY A 1 100 ? 1.892 17.628 -5.301 1.00 13.01 120 GLY A N 1
ATOM 774 C CA . GLY A 1 100 ? 1.368 16.261 -5.277 1.00 13.49 120 GLY A CA 1
ATOM 775 C C . GLY A 1 100 ? 1.492 15.620 -3.916 1.00 13.76 120 GLY A C 1
ATOM 776 O O . GLY A 1 100 ? 0.635 14.810 -3.481 1.00 15.64 120 GLY A O 1
ATOM 777 N N . GLN A 1 101 ? 2.591 15.885 -3.189 1.00 12.55 121 GLN A N 1
ATOM 778 C CA . GLN A 1 101 ? 2.777 15.434 -1.856 1.00 13.65 121 GLN A CA 1
ATOM 779 C C . GLN A 1 101 ? 1.700 16.005 -0.925 1.00 12.81 121 GLN A C 1
ATOM 780 O O . GLN A 1 101 ? 1.153 15.305 -0.064 1.00 15.29 121 GLN A O 1
ATOM 786 N N . VAL A 1 102 ? 1.449 17.302 -1.063 1.00 13.32 122 VAL A N 1
ATOM 787 C CA . VAL A 1 102 ? 0.341 17.903 -0.281 1.00 14.43 122 VAL A CA 1
ATOM 788 C C . VAL A 1 102 ? -0.991 17.238 -0.656 1.00 15.09 122 VAL A C 1
ATOM 789 O O . VAL A 1 102 ? -1.736 16.911 0.314 1.00 17.42 122 VAL A O 1
ATOM 793 N N . ASP A 1 103 ? -1.243 17.070 -1.915 1.00 15.21 123 ASP A N 1
ATOM 794 C CA . ASP A 1 103 ? -2.534 16.415 -2.364 1.00 17.34 123 ASP A CA 1
ATOM 795 C C . ASP A 1 103 ? -2.669 15.087 -1.684 1.00 20.05 123 ASP A C 1
ATOM 796 O O . ASP A 1 103 ? -3.739 14.762 -1.092 1.00 20.66 123 ASP A O 1
ATOM 801 N N . ALA A 1 104 ? -1.643 14.286 -1.718 1.00 17.06 124 ALA A N 1
ATOM 802 C CA . ALA A 1 104 ? -1.732 12.915 -1.222 1.00 17.76 124 ALA A CA 1
ATOM 803 C C . ALA A 1 104 ? -1.904 12.933 0.296 1.00 20.20 124 ALA A C 1
ATOM 804 O O . ALA A 1 104 ? -2.637 12.120 0.885 1.00 21.16 124 ALA A O 1
ATOM 806 N N . TYR A 1 105 ? -1.189 13.852 0.994 1.00 17.73 125 TYR A N 1
ATOM 807 C CA . TYR A 1 105 ? -1.275 13.967 2.443 1.00 18.13 125 TYR A CA 1
ATOM 808 C C . TYR A 1 105 ? -2.708 14.346 2.827 1.00 19.37 125 TYR A C 1
ATOM 809 O O . TYR A 1 105 ? -3.289 13.671 3.724 1.00 21.16 125 TYR A O 1
ATOM 818 N N . LEU A 1 106 ? -3.297 15.291 2.140 1.00 19.02 126 LEU A N 1
ATOM 819 C CA . LEU A 1 106 ? -4.673 15.731 2.466 1.00 21.56 126 LEU A CA 1
ATOM 820 C C . LEU A 1 106 ? -5.656 14.631 2.076 1.00 24.19 126 LEU A C 1
ATOM 821 O O . LEU A 1 106 ? -6.675 14.448 2.802 1.00 29.25 126 LEU A O 1
ATOM 826 N N . ALA A 1 107 ? -5.410 13.922 1.009 1.00 22.55 127 ALA A N 1
ATOM 827 C CA . ALA A 1 107 ? -6.347 12.789 0.586 1.00 25.26 127 ALA A CA 1
ATOM 828 C C . ALA A 1 107 ? -6.276 11.624 1.550 1.00 28.61 127 ALA A C 1
ATOM 829 O O . ALA A 1 107 ? -7.304 10.920 1.694 1.00 31.73 127 ALA A O 1
ATOM 831 N N . THR A 1 108 ? -5.163 11.388 2.204 1.00 28.73 128 THR A N 1
ATOM 832 C CA . THR A 1 108 ? -4.958 10.270 3.097 1.00 32.73 128 THR A CA 1
ATOM 833 C C . THR A 1 108 ? -5.571 10.599 4.460 1.00 38.38 128 THR A C 1
ATOM 834 O O . THR A 1 108 ? -5.841 9.697 5.251 1.00 48.21 128 THR A O 1
ATOM 838 N N . LEU A 1 109 ? -5.779 11.880 4.740 1.00 34.61 129 LEU A N 1
ATOM 839 C CA . LEU A 1 109 ? -6.650 12.284 5.828 1.00 36.58 129 LEU A CA 1
ATOM 840 C C . LEU A 1 109 ? -8.088 12.184 5.285 1.00 51.00 129 LEU A C 1
ATOM 841 O O . LEU A 1 109 ? -8.374 12.551 4.101 1.00 47.00 129 LEU A O 1
ATOM 846 N N . ASP A 1 110 ? -9.010 11.725 6.114 1.00 60.72 130 ASP A N 1
ATOM 847 C CA . ASP A 1 110 ? -10.307 11.242 5.572 1.00 76.65 130 ASP A CA 1
ATOM 848 C C . ASP A 1 110 ? -11.367 12.361 5.401 1.00 73.89 130 ASP A C 1
ATOM 849 O O . ASP A 1 110 ? -12.572 12.098 5.435 1.00 89.61 130 ASP A O 1
ATOM 854 N N . GLY A 1 1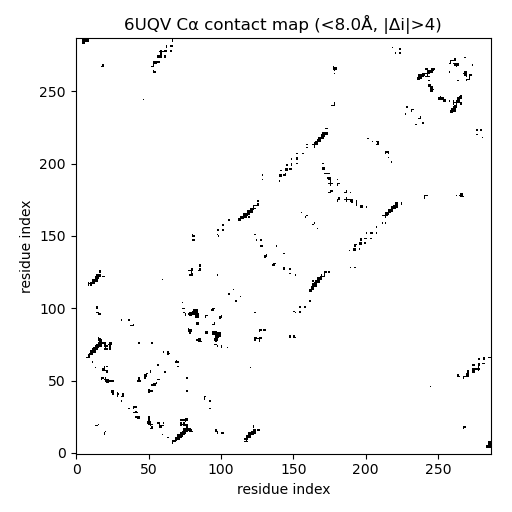11 ? -10.910 13.584 5.137 1.00 64.61 131 GLY A N 1
ATOM 855 C CA . GLY A 1 111 ? -11.661 14.791 5.510 1.00 58.75 131 GLY A CA 1
ATOM 856 C C . GLY A 1 111 ? -11.335 15.190 6.943 1.00 54.59 131 GLY A C 1
ATOM 857 O O . GLY A 1 111 ? -11.796 16.207 7.451 1.00 45.58 131 GLY A O 1
ATOM 858 N N . LYS A 1 112 ? -10.508 14.374 7.589 1.00 49.97 132 LYS A N 1
ATOM 859 C CA . LYS A 1 112 ? -10.035 14.599 8.953 1.00 53.52 132 LYS A CA 1
ATOM 860 C C . LYS A 1 112 ? -9.088 15.818 8.953 1.00 50.72 132 LYS A C 1
ATOM 861 O O . LYS A 1 112 ? -8.284 15.963 8.016 1.00 41.81 132 LYS A O 1
ATOM 867 N N . PRO A 1 113 ? -9.241 16.744 9.937 1.00 44.22 133 PRO A N 1
ATOM 868 C CA . PRO A 1 113 ? -8.319 17.894 9.946 1.00 43.62 133 PRO A CA 1
ATOM 869 C C . PRO A 1 113 ? -6.880 17.521 10.390 1.00 36.40 133 PRO A C 1
ATOM 870 O O . PRO A 1 113 ? -6.582 16.570 11.080 1.00 33.47 133 PRO A O 1
ATOM 874 N N . VAL A 1 114 ? -6.015 18.358 9.932 1.00 35.59 134 VAL A N 1
ATOM 875 C CA . VAL A 1 114 ? -4.597 18.288 10.230 1.00 26.60 134 VAL A CA 1
ATOM 876 C C . VAL A 1 114 ? -4.330 18.563 11.710 1.00 26.46 134 VAL A C 1
ATOM 877 O O . VAL A 1 114 ? -4.972 19.454 12.327 1.00 30.25 134 VAL A O 1
ATOM 881 N N . ASP A 1 115 ? -3.285 17.951 12.260 1.00 22.73 135 ASP A N 1
ATOM 882 C CA . ASP A 1 115 ? -2.790 18.241 13.592 1.00 22.54 135 ASP A CA 1
ATOM 883 C C . ASP A 1 115 ? -2.193 19.640 13.651 1.00 24.93 135 ASP A C 1
ATOM 884 O O . ASP A 1 115 ? -1.094 19.885 13.080 1.00 21.52 135 ASP A O 1
ATOM 889 N N . GLY A 1 116 ? -2.851 20.585 14.316 1.00 21.22 136 GLY A N 1
ATOM 890 C CA . GLY A 1 116 ? -2.362 21.921 14.464 1.00 21.91 136 GLY A CA 1
ATOM 891 C C . GLY A 1 116 ? -1.087 22.050 15.304 1.00 20.29 136 GLY A C 1
ATOM 892 O O . GLY A 1 116 ? -0.511 23.129 15.325 1.00 21.80 136 GLY A O 1
ATOM 893 N N . GLN A 1 117 ? -0.604 20.980 15.976 1.00 21.61 137 GLN A N 1
ATOM 894 C CA . GLN A 1 117 ? 0.633 21.059 16.683 1.00 22.08 137 GLN A CA 1
ATOM 895 C C . GLN A 1 117 ? 1.807 20.400 15.920 1.00 20.77 137 GLN A C 1
ATOM 896 O O . GLN A 1 117 ? 2.970 20.570 16.295 1.00 20.29 137 GLN A O 1
ATOM 902 N N . ALA A 1 118 ? 1.491 19.698 14.821 1.00 17.14 138 ALA A N 1
ATOM 903 C CA . ALA A 1 118 ? 2.578 19.052 14.038 1.00 16.23 138 ALA A CA 1
ATOM 904 C C . ALA A 1 118 ? 3.357 20.115 13.270 1.00 15.36 138 ALA A C 1
ATOM 905 O O . ALA A 1 118 ? 2.794 21.099 12.779 1.00 16.67 138 ALA A O 1
ATOM 907 N N . LEU A 1 119 ? 4.641 19.886 13.092 1.00 13.57 139 LEU A N 1
ATOM 908 C CA . LEU A 1 119 ? 5.495 20.797 12.306 1.00 13.00 139 LEU A CA 1
ATOM 909 C C . LEU A 1 119 ? 5.465 20.358 10.828 1.00 12.67 139 LEU A C 1
ATOM 910 O O . LEU A 1 119 ? 5.808 19.177 10.566 1.00 13.36 139 LEU A O 1
ATOM 915 N N . HIS A 1 120 ? 5.021 21.235 9.971 1.00 12.82 140 HIS A N 1
ATOM 916 C CA . HIS A 1 120 ? 5.015 20.970 8.551 1.00 11.95 140 HIS A CA 1
ATOM 917 C C . HIS A 1 120 ? 6.271 21.555 7.940 1.00 11.77 140 HIS A C 1
ATOM 918 O O . HIS A 1 120 ? 6.427 22.776 7.909 1.00 12.48 140 HIS A O 1
ATOM 925 N N . PHE A 1 121 ? 7.182 20.702 7.563 1.00 11.90 141 PHE A N 1
ATOM 926 C CA . PHE A 1 121 ? 8.537 21.014 7.123 1.00 11.49 141 PHE A CA 1
ATOM 927 C C . PHE A 1 121 ? 8.561 21.018 5.573 1.00 11.19 141 PHE A C 1
ATOM 928 O O . PHE A 1 121 ? 8.124 19.963 5.035 1.00 11.75 141 PHE A O 1
ATOM 936 N N . ILE A 1 122 ? 8.971 22.099 4.969 1.00 10.97 142 ILE A N 1
ATOM 937 C CA . ILE A 1 122 ? 8.934 22.195 3.506 1.00 10.51 142 ILE A CA 1
ATOM 938 C C . ILE A 1 122 ? 10.338 22.542 3.039 1.00 11.95 142 ILE A C 1
ATOM 939 O O . ILE A 1 122 ? 10.869 23.613 3.423 1.00 12.34 142 ILE A O 1
ATOM 944 N N . PHE A 1 123 ? 10.884 21.771 2.129 1.00 11.47 143 PHE A N 1
ATOM 945 C CA . PHE A 1 123 ? 12.234 21.972 1.660 1.00 10.75 143 PHE A CA 1
ATOM 946 C C . PHE A 1 123 ? 12.295 21.538 0.195 1.00 11.33 143 PHE A C 1
ATOM 947 O O . PHE A 1 123 ? 12.429 20.339 -0.082 1.00 11.24 143 PHE A O 1
ATOM 955 N N . VAL A 1 124 ? 12.157 22.484 -0.697 1.00 11.48 144 VAL A N 1
ATOM 956 C CA . VAL A 1 124 ? 12.041 22.139 -2.125 1.00 12.25 144 VAL A CA 1
ATOM 957 C C . VAL A 1 124 ? 12.476 23.359 -2.926 1.00 12.01 144 VAL A C 1
ATOM 958 O O . VAL A 1 124 ? 12.415 24.493 -2.444 1.00 13.56 144 VAL A O 1
ATOM 962 N N . SER A 1 125 ? 12.850 23.114 -4.193 1.00 12.41 145 SER A N 1
ATOM 963 C CA . SER A 1 125 ? 13.128 24.105 -5.262 1.00 13.02 145 SER A CA 1
ATOM 964 C C . SER A 1 125 ? 14.304 23.676 -6.100 1.00 12.86 145 SER A C 1
ATOM 965 O O . SER A 1 125 ? 14.354 24.000 -7.284 1.00 12.94 145 SER A O 1
ATOM 968 N N . ALA A 1 126 ? 15.256 22.904 -5.549 1.00 11.81 146 ALA A N 1
ATOM 969 C CA . ALA A 1 126 ? 16.486 22.572 -6.298 1.00 12.15 146 ALA A CA 1
ATOM 970 C C . ALA A 1 126 ? 16.125 21.974 -7.635 1.00 12.30 146 ALA A C 1
ATOM 971 O O . ALA A 1 126 ? 16.805 22.262 -8.660 1.00 12.87 146 ALA A O 1
ATOM 973 N N . ASN A 1 127 ? 15.211 21.024 -7.682 1.00 11.67 147 ASN A N 1
ATOM 974 C CA . ASN A 1 127 ? 14.932 20.361 -8.953 1.00 12.85 147 ASN A CA 1
ATOM 975 C C . ASN A 1 127 ? 14.224 21.256 -9.956 1.00 12.44 147 ASN A C 1
ATOM 976 O O . ASN A 1 127 ? 14.309 20.960 -11.186 1.00 13.64 147 ASN A O 1
ATOM 981 N N . ASP A 1 128 ? 13.621 22.341 -9.506 1.00 12.09 148 ASP A N 1
ATOM 982 C CA . ASP A 1 128 ? 13.060 23.316 -10.495 1.00 13.59 148 ASP A CA 1
ATOM 983 C C . ASP A 1 128 ? 14.237 23.854 -11.354 1.00 13.65 148 ASP A C 1
ATOM 984 O O . ASP A 1 128 ? 14.161 23.916 -12.611 1.00 14.42 148 ASP A O 1
ATOM 989 N N . PHE A 1 129 ? 15.327 24.166 -10.669 1.00 13.07 149 PHE A N 1
ATOM 990 C CA . PHE A 1 129 ? 16.570 24.641 -11.311 1.00 13.34 149 PHE A CA 1
ATOM 991 C C . PHE A 1 129 ? 17.268 23.521 -12.052 1.00 14.47 149 PHE A C 1
ATOM 992 O O . PHE A 1 129 ? 17.632 23.700 -13.240 1.00 14.53 149 PHE A O 1
ATOM 1000 N N . PHE A 1 130 ? 17.461 22.347 -11.445 1.00 13.36 150 PHE A N 1
ATOM 1001 C CA . PHE A 1 130 ? 18.194 21.265 -12.142 1.00 14.16 150 PHE A CA 1
ATOM 1002 C C . PHE A 1 130 ? 17.465 20.861 -13.437 1.00 15.20 150 PHE A C 1
ATOM 1003 O O . PHE A 1 130 ? 18.089 20.639 -14.489 1.00 16.58 150 PHE A O 1
ATOM 1011 N N . GLU A 1 131 ? 16.158 20.746 -13.422 1.00 15.28 151 GLU A N 1
ATOM 1012 C CA . GLU A 1 131 ? 15.382 20.371 -14.588 1.00 16.73 151 GLU A CA 1
ATOM 1013 C C . GLU A 1 131 ? 15.514 21.448 -15.655 1.00 16.82 151 GLU A C 1
ATOM 1014 O O . GLU A 1 131 ? 15.810 21.113 -16.874 1.00 17.17 151 GLU A O 1
ATOM 1020 N N . HIS A 1 132 ? 15.419 22.707 -15.274 1.00 15.30 152 HIS A N 1
ATOM 1021 C CA . HIS A 1 132 ? 15.560 23.824 -16.209 1.00 17.29 152 HIS A CA 1
ATOM 1022 C C . HIS A 1 132 ? 16.924 23.769 -16.909 1.00 17.59 152 HIS A C 1
ATOM 1023 O O . HIS A 1 132 ? 17.015 23.982 -18.163 1.00 18.29 152 HIS A O 1
ATOM 1030 N N . GLU A 1 133 ? 17.975 23.583 -16.149 1.00 15.48 153 GLU A N 1
ATOM 1031 C CA . GLU A 1 133 ? 19.332 23.572 -16.706 1.00 17.05 153 GLU A CA 1
ATOM 1032 C C . GLU A 1 133 ? 19.555 22.323 -17.535 1.00 19.60 153 GLU A C 1
ATOM 1033 O O . GLU A 1 133 ? 20.245 22.394 -18.611 1.00 20.70 153 GLU A O 1
ATOM 1039 N N . ASP A 1 134 ? 19.161 21.160 -17.065 1.00 18.41 154 ASP A N 1
ATOM 1040 C CA . ASP A 1 134 ? 19.525 19.915 -17.718 1.00 20.68 154 ASP A CA 1
ATOM 1041 C C . ASP A 1 134 ? 18.742 19.701 -18.981 1.00 20.08 154 ASP A C 1
ATOM 1042 O O . ASP A 1 134 ? 19.272 18.956 -19.862 1.00 23.47 154 ASP A O 1
ATOM 1047 N N . PHE A 1 135 ? 17.553 20.275 -19.122 1.00 19.76 155 PHE A N 1
ATOM 1048 C CA . PHE A 1 135 ? 16.660 20.035 -20.250 1.00 20.71 155 PHE A CA 1
ATOM 1049 C C . PHE A 1 135 ? 16.345 21.333 -20.992 1.00 22.33 155 PHE A C 1
ATOM 1050 O O . PHE A 1 135 ? 15.352 21.410 -21.751 1.00 26.82 155 PHE A O 1
ATOM 1058 N N . ALA A 1 136 ? 17.183 22.338 -20.864 1.00 21.98 156 ALA A N 1
ATOM 1059 C CA . ALA A 1 136 ? 17.163 23.579 -21.665 1.00 24.17 156 ALA A CA 1
ATOM 1060 C C . ALA A 1 136 ? 15.804 24.267 -21.561 1.00 25.52 156 ALA A C 1
ATOM 1061 O O . ALA A 1 136 ? 15.148 24.607 -22.576 1.00 27.02 156 ALA A O 1
ATOM 1063 N N . GLY A 1 137 ? 15.327 24.472 -20.350 1.00 23.41 157 GLY A N 1
ATOM 1064 C CA . GLY A 1 137 ? 14.167 25.306 -20.170 1.00 24.07 157 GLY A CA 1
ATOM 1065 C C . GLY A 1 137 ? 14.394 26.714 -20.694 1.00 24.49 157 GLY A C 1
ATOM 1066 O O . GLY A 1 137 ? 15.466 27.262 -20.629 1.00 27.48 157 GLY A O 1
ATOM 1067 N N . GLU A 1 138 ? 13.339 27.337 -21.241 1.00 32.77 158 GLU A N 1
ATOM 1068 C CA . GLU A 1 138 ? 13.443 28.668 -21.886 1.00 34.71 158 GLU A CA 1
ATOM 1069 C C . GLU A 1 138 ? 13.016 29.832 -20.979 1.00 32.38 158 GLU A C 1
ATOM 1070 O O . GLU A 1 138 ? 13.358 30.968 -21.301 1.00 35.87 158 GLU A O 1
ATOM 1076 N N . GLN A 1 139 ? 12.279 29.573 -19.897 1.00 30.37 159 GLN A N 1
ATOM 1077 C CA . GLN A 1 139 ? 11.898 30.559 -18.896 1.00 32.87 159 GLN A CA 1
ATOM 1078 C C . GLN A 1 139 ? 13.168 31.283 -18.411 1.00 26.57 159 GLN A C 1
ATOM 1079 O O . GLN A 1 139 ? 14.165 30.645 -17.997 1.00 26.44 159 GLN A O 1
ATOM 1085 N N . PRO A 1 140 ? 13.168 32.604 -18.346 1.00 24.02 160 PRO A N 1
ATOM 1086 C CA . PRO A 1 140 ? 14.238 33.260 -17.634 1.00 22.08 160 PRO A CA 1
ATOM 1087 C C . PRO A 1 140 ? 14.351 32.796 -16.158 1.00 18.89 160 PRO A C 1
ATOM 1088 O O . PRO A 1 140 ? 13.311 32.523 -15.531 1.00 20.69 160 PRO A O 1
ATOM 1092 N N . LEU A 1 141 ? 15.555 32.770 -15.629 1.00 19.23 161 LEU A N 1
ATOM 1093 C CA . LEU A 1 141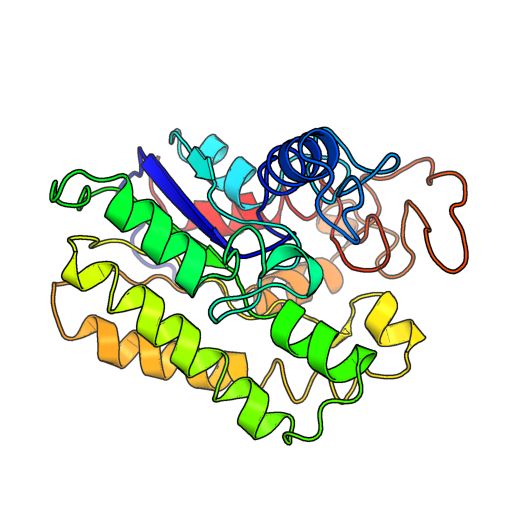 ? 15.749 32.253 -14.248 1.00 18.72 161 LEU A CA 1
ATOM 1094 C C . LEU A 1 141 ? 14.964 33.054 -13.242 1.00 20.68 161 LEU A C 1
ATOM 1095 O O . LEU A 1 141 ? 14.535 32.464 -12.222 1.00 18.30 161 LEU A O 1
ATOM 1100 N N . GLU A 1 142 ? 14.786 34.369 -13.418 1.00 20.80 162 GLU A N 1
ATOM 1101 C CA . GLU A 1 142 ? 14.052 35.145 -12.452 1.00 23.63 162 GLU A CA 1
ATOM 1102 C C . GLU A 1 142 ? 12.581 34.733 -12.445 1.00 20.63 162 GLU A C 1
ATOM 1103 O O . GLU A 1 142 ? 11.907 34.705 -11.361 1.00 21.55 162 GLU A O 1
ATOM 1109 N N . GLN A 1 143 ? 12.023 34.371 -13.585 1.00 19.24 163 GLN A N 1
ATOM 1110 C CA . GLN A 1 143 ? 10.650 33.908 -13.678 1.00 21.80 163 GLN A CA 1
ATOM 1111 C C . GLN A 1 143 ? 10.543 32.497 -13.070 1.00 19.20 163 GLN A C 1
ATOM 1112 O O . GLN A 1 143 ? 9.544 32.183 -12.432 1.00 19.89 163 GLN A O 1
ATOM 1118 N N . LEU A 1 144 ? 11.523 31.634 -13.330 1.00 17.42 164 LEU A N 1
ATOM 1119 C CA . LEU A 1 144 ? 11.548 30.300 -12.723 1.00 17.32 164 LEU A CA 1
ATOM 1120 C C . LEU A 1 144 ? 11.555 30.466 -11.198 1.00 16.24 164 LEU A C 1
ATOM 1121 O O . LEU A 1 144 ? 10.777 29.755 -10.516 1.00 16.16 164 LEU A O 1
ATOM 1126 N N . ALA A 1 145 ? 12.367 31.367 -10.688 1.00 14.97 165 ALA A N 1
ATOM 1127 C CA . ALA A 1 145 ? 12.417 31.593 -9.234 1.00 16.14 165 ALA A CA 1
ATOM 1128 C C . ALA A 1 145 ? 11.035 32.047 -8.750 1.00 16.39 165 ALA A C 1
ATOM 1129 O O . ALA A 1 145 ? 10.534 31.593 -7.712 1.00 16.69 165 ALA A O 1
ATOM 1131 N N . GLY A 1 146 ? 10.407 33.011 -9.451 1.00 18.20 166 GLY A N 1
ATOM 1132 C CA . GLY A 1 146 ? 9.061 33.447 -9.089 1.00 17.63 166 GLY A CA 1
ATOM 1133 C C . GLY A 1 146 ? 8.100 32.277 -9.031 1.00 15.83 166 GLY A C 1
ATOM 1134 O O . GLY A 1 146 ? 7.208 32.213 -8.103 1.00 16.29 166 GLY A O 1
ATOM 1135 N N . SER A 1 147 ? 8.173 31.350 -9.968 1.00 16.41 167 SER A N 1
ATOM 1136 C CA A SER A 1 147 ? 7.305 30.205 -10.023 0.50 17.48 167 SER A CA 1
ATOM 1137 C CA B SER A 1 147 ? 7.280 30.228 -9.996 0.50 16.24 167 SER A CA 1
ATOM 1138 C C . SER A 1 147 ? 7.532 29.294 -8.800 1.00 16.35 167 SER A C 1
ATOM 1139 O O . SER A 1 147 ? 6.579 28.798 -8.154 1.00 15.78 167 SER A O 1
ATOM 1144 N N . SER A 1 148 ? 8.805 29.039 -8.478 1.00 15.24 168 SER A N 1
ATOM 1145 C CA . SER A 1 148 ? 9.141 28.200 -7.327 1.00 14.51 168 SER A CA 1
ATOM 1146 C C . SER A 1 148 ? 8.550 28.807 -6.054 1.00 13.80 168 SER A C 1
ATOM 1147 O O . SER A 1 148 ? 7.980 28.082 -5.251 1.00 14.07 168 SER A O 1
ATOM 1150 N N . VAL A 1 149 ? 8.739 30.123 -5.879 1.00 13.85 169 VAL A N 1
ATOM 1151 C CA . VAL A 1 149 ? 8.252 30.794 -4.675 1.00 14.46 169 VAL A CA 1
ATOM 1152 C C . VAL A 1 149 ? 6.724 30.732 -4.632 1.00 13.23 169 VAL A C 1
ATOM 1153 O O . VAL A 1 149 ? 6.138 30.477 -3.573 1.00 13.98 169 VAL A O 1
ATOM 1157 N N . ALA A 1 150 ? 6.055 30.928 -5.753 1.00 14.08 170 ALA A N 1
ATOM 1158 C CA . ALA A 1 150 ? 4.559 30.907 -5.763 1.00 13.78 170 ALA A CA 1
ATOM 1159 C C . ALA A 1 150 ? 4.077 29.523 -5.402 1.00 13.95 170 ALA A C 1
ATOM 1160 O O . ALA A 1 150 ? 3.086 29.330 -4.692 1.00 14.65 170 ALA A O 1
ATOM 1162 N N . ASN A 1 151 ? 4.800 28.495 -5.869 1.00 13.26 171 ASN A N 1
ATOM 1163 C CA . ASN A 1 151 ? 4.441 27.117 -5.585 1.00 13.70 171 ASN A CA 1
ATOM 1164 C C . ASN A 1 151 ? 4.607 26.806 -4.086 1.00 13.58 171 ASN A C 1
ATOM 1165 O O . ASN A 1 151 ? 3.800 26.068 -3.489 1.00 13.35 171 ASN A O 1
ATOM 1170 N N . ILE A 1 152 ? 5.680 27.259 -3.502 1.00 12.20 172 ILE A N 1
ATOM 1171 C CA . ILE A 1 152 ? 5.887 27.049 -2.090 1.00 12.95 172 ILE A CA 1
ATOM 1172 C C . ILE A 1 152 ? 4.810 27.770 -1.289 1.00 13.10 172 ILE A C 1
ATOM 1173 O O . ILE A 1 152 ? 4.233 27.188 -0.388 1.00 14.95 172 ILE A O 1
ATOM 1178 N N . ARG A 1 153 ? 4.578 29.055 -1.640 1.00 13.61 173 ARG A N 1
ATOM 1179 C CA . ARG A 1 153 ? 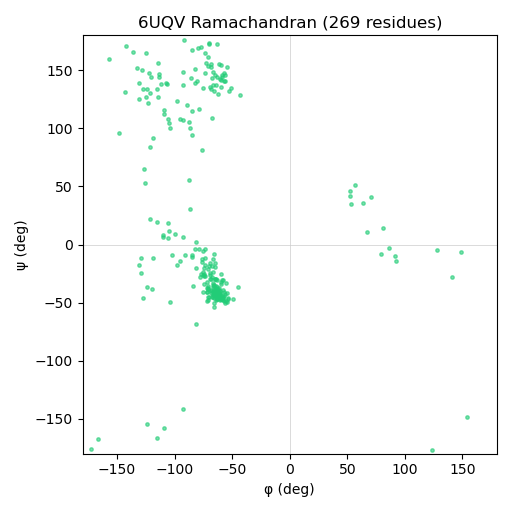3.500 29.792 -0.935 1.00 15.29 173 ARG A CA 1
ATOM 1180 C C . ARG A 1 153 ? 2.166 29.038 -1.057 1.00 14.48 173 ARG A C 1
ATOM 1181 O O . ARG A 1 153 ? 1.422 28.936 -0.047 1.00 14.50 173 ARG A O 1
ATOM 1189 N N . ALA A 1 154 ? 1.856 28.522 -2.226 1.00 13.93 174 ALA A N 1
ATOM 1190 C CA . ALA A 1 154 ? 0.608 27.787 -2.404 1.00 14.39 174 ALA A CA 1
ATOM 1191 C C . ALA A 1 154 ? 0.501 26.569 -1.506 1.00 15.87 174 ALA A C 1
ATOM 1192 O O . ALA A 1 154 ? -0.569 26.257 -0.922 1.00 15.32 174 ALA A O 1
ATOM 1194 N N . ALA A 1 155 ? 1.589 25.824 -1.310 1.00 14.27 175 ALA A N 1
ATOM 1195 C CA . ALA A 1 155 ? 1.590 24.662 -0.470 1.00 14.05 175 ALA A CA 1
ATOM 1196 C C . ALA A 1 155 ? 1.333 25.048 0.992 1.00 13.66 175 ALA A C 1
ATOM 1197 O O . ALA A 1 155 ? 0.551 24.430 1.700 1.00 13.51 175 ALA A O 1
ATOM 1199 N N . VAL A 1 156 ? 1.976 26.145 1.458 1.00 12.50 176 VAL A N 1
ATOM 1200 C CA . VAL A 1 156 ? 1.750 26.584 2.817 1.00 13.01 176 VAL A CA 1
ATOM 1201 C C . VAL A 1 156 ? 0.268 26.976 2.964 1.00 13.31 176 VAL A C 1
ATOM 1202 O O . VAL A 1 156 ? -0.374 26.618 3.958 1.00 14.00 176 VAL A O 1
ATOM 1206 N N . GLN A 1 157 ? -0.240 27.761 1.982 1.00 13.33 177 GLN A N 1
ATOM 1207 C CA . GLN A 1 157 ? -1.632 28.189 2.056 1.00 14.13 177 GLN A CA 1
ATOM 1208 C C . GLN A 1 157 ? -2.558 26.979 2.123 1.00 13.39 177 GLN A C 1
ATOM 1209 O O . GLN A 1 157 ? -3.509 26.975 2.950 1.00 13.52 177 GLN A O 1
ATOM 1215 N N . ARG A 1 158 ? -2.347 25.967 1.278 1.00 12.41 178 ARG A N 1
ATOM 1216 C CA A ARG A 1 158 ? -3.246 24.822 1.236 0.50 12.92 178 ARG A CA 1
ATOM 1217 C CA B ARG A 1 158 ? -3.243 24.821 1.228 0.50 12.61 178 ARG A CA 1
ATOM 1218 C C . ARG A 1 158 ? -3.156 24.020 2.538 1.00 12.98 178 ARG A C 1
ATOM 1219 O O . ARG A 1 158 ? -4.180 23.576 3.098 1.00 13.11 178 ARG A O 1
ATOM 1234 N N . LEU A 1 159 ? -1.937 23.844 3.061 1.00 11.86 179 LEU A N 1
ATOM 1235 C CA . LEU A 1 159 ? -1.781 23.145 4.327 1.00 12.99 179 LEU A CA 1
ATOM 1236 C C . LEU A 1 159 ? -2.424 23.907 5.490 1.00 11.94 179 LEU A C 1
ATOM 1237 O O . LEU A 1 159 ? -3.122 23.290 6.306 1.00 13.37 179 LEU A O 1
ATOM 1242 N N . GLY A 1 160 ? -2.264 25.235 5.485 1.00 12.68 180 GLY A N 1
ATOM 1243 C CA . GLY A 1 160 ? -2.904 26.068 6.521 1.00 13.62 180 GLY A CA 1
ATOM 1244 C C . GLY A 1 160 ? -4.411 26.000 6.448 1.00 13.68 180 GLY A C 1
ATOM 1245 O O . GLY A 1 160 ? -5.095 25.885 7.466 1.00 14.17 180 GLY A O 1
ATOM 1246 N N . GLU A 1 161 ? -4.942 26.031 5.238 1.00 14.31 181 GLU A N 1
ATOM 1247 C CA . GLU A 1 161 ? -6.390 25.944 5.082 1.00 15.19 181 GLU A CA 1
ATOM 1248 C C . GLU A 1 161 ? -6.901 24.632 5.637 1.00 14.98 181 GLU A C 1
ATOM 1249 O O . GLU A 1 161 ? -7.993 24.587 6.296 1.00 16.58 181 GLU A O 1
ATOM 1255 N N . ALA A 1 162 ? -6.189 23.551 5.487 1.00 14.14 182 ALA A N 1
ATOM 1256 C CA . ALA A 1 162 ? -6.566 22.259 5.976 1.00 14.80 182 ALA A CA 1
ATOM 1257 C C . ALA A 1 162 ? -6.380 22.089 7.492 1.00 14.73 182 ALA A C 1
ATOM 1258 O O . ALA A 1 162 ? -6.836 21.068 8.020 1.00 17.12 182 ALA A O 1
ATOM 1260 N N . GLY A 1 163 ? -5.681 23.005 8.143 1.00 14.46 183 GLY A N 1
ATOM 1261 C CA . GLY A 1 163 ? -5.534 22.979 9.599 1.00 14.84 183 GLY A CA 1
ATOM 1262 C C . GLY A 1 163 ? -4.119 23.057 10.094 1.00 15.13 183 GLY A C 1
ATOM 1263 O O . GLY A 1 163 ? -3.921 23.163 11.337 1.00 16.65 183 GLY A O 1
ATOM 1264 N N . ALA A 1 164 ? -3.100 23.045 9.212 1.00 13.52 184 ALA A N 1
ATOM 1265 C CA . ALA A 1 164 ? -1.732 23.177 9.740 1.00 12.48 184 ALA A CA 1
ATOM 1266 C C . ALA A 1 164 ? -1.530 24.569 10.322 1.00 12.69 184 ALA A C 1
ATOM 1267 O O . ALA A 1 164 ? -1.986 25.574 9.802 1.00 14.92 184 ALA A O 1
ATOM 1269 N N . ARG A 1 165 ? -0.758 24.615 11.424 1.00 12.96 185 ARG A N 1
ATOM 1270 C CA . ARG A 1 165 ? -0.490 25.894 12.106 1.00 14.86 185 ARG A CA 1
ATOM 1271 C C . ARG A 1 165 ? 1.004 26.114 12.362 1.00 14.60 185 ARG A C 1
ATOM 1272 O O . ARG A 1 165 ? 1.359 27.256 12.688 1.00 17.83 185 ARG A O 1
ATOM 1280 N N . ARG A 1 166 ? 1.850 25.114 12.185 1.00 13.72 186 ARG A N 1
ATOM 1281 C CA . ARG A 1 166 ? 3.277 25.280 12.419 1.00 13.46 186 ARG A CA 1
ATOM 1282 C C . ARG A 1 166 ? 4.042 24.801 11.180 1.00 13.15 186 ARG A C 1
ATOM 1283 O O . ARG A 1 166 ? 3.799 23.646 10.743 1.00 13.43 186 ARG A O 1
ATOM 1291 N N . PHE A 1 167 ? 4.991 25.591 10.754 1.00 13.23 187 PHE A N 1
ATOM 1292 C CA . PHE A 1 167 ? 5.785 25.303 9.566 1.00 13.19 187 PHE A CA 1
ATOM 1293 C C . PHE A 1 167 ? 7.249 25.636 9.828 1.00 14.79 187 PHE A C 1
ATOM 1294 O O . PHE A 1 167 ? 7.594 26.564 10.552 1.00 14.45 187 PHE A O 1
ATOM 1302 N N A LEU A 1 168 ? 8.095 24.909 9.120 0.50 13.94 188 LEU A N 1
ATOM 1303 N N B LEU A 1 168 ? 8.095 24.892 9.147 0.50 12.57 188 LEU A N 1
ATOM 1304 C CA A LEU A 1 168 ? 9.520 25.236 8.955 0.50 13.82 188 LEU A CA 1
ATOM 1305 C CA B LEU A 1 168 ? 9.488 25.290 8.945 0.50 11.67 188 LEU A CA 1
ATOM 1306 C C A LEU A 1 168 ? 9.781 25.210 7.443 0.50 12.82 188 LEU A C 1
ATOM 1307 C C B LEU A 1 168 ? 9.758 25.220 7.438 0.50 11.54 188 LEU A C 1
ATOM 1308 O O A LEU A 1 168 ? 9.664 24.130 6.859 0.50 13.63 188 LEU A O 1
ATOM 1309 O O B LEU A 1 168 ? 9.653 24.125 6.872 0.50 12.74 188 LEU A O 1
ATOM 1318 N N . VAL A 1 169 ? 10.067 26.371 6.879 1.00 11.76 189 VAL A N 1
ATOM 1319 C CA . VAL A 1 169 ? 10.314 26.511 5.453 1.00 12.19 189 VAL A CA 1
ATOM 1320 C C . VAL A 1 169 ? 11.799 26.710 5.257 1.00 13.41 189 VAL A C 1
ATOM 1321 O O . VAL A 1 169 ? 12.372 27.674 5.797 1.00 12.73 189 VAL A O 1
ATOM 1325 N N . VAL A 1 170 ? 12.418 25.799 4.492 1.00 11.63 190 VAL A N 1
ATOM 1326 C CA . VAL A 1 170 ? 13.838 25.906 4.237 1.00 12.59 190 VAL A CA 1
ATOM 1327 C C . VAL A 1 170 ? 14.078 26.676 2.942 1.00 12.56 190 VAL A C 1
ATOM 1328 O O . VAL A 1 170 ? 13.364 26.561 1.962 1.00 12.71 190 VAL A O 1
ATOM 1332 N N . SER A 1 171 ? 15.058 27.590 2.957 1.00 12.79 191 SER A N 1
ATOM 1333 C CA . SER A 1 171 ? 15.456 28.380 1.837 1.00 13.24 191 SER A CA 1
ATOM 1334 C C . SER A 1 171 ? 15.997 27.504 0.738 1.00 12.84 191 SER A C 1
ATOM 1335 O O . SER A 1 171 ? 16.189 26.279 0.851 1.00 12.39 191 SER A O 1
ATOM 1338 N N . SER A 1 172 ? 16.272 28.105 -0.475 1.00 13.15 192 SER A N 1
ATOM 1339 C CA . SER A 1 172 ? 17.150 27.406 -1.388 1.00 12.61 192 SER A CA 1
ATOM 1340 C C . SER A 1 172 ? 18.476 27.122 -0.737 1.00 12.12 192 SER A C 1
ATOM 1341 O O . SER A 1 172 ? 18.980 28.041 0.061 1.00 14.50 192 SER A O 1
ATOM 1344 N N . THR A 1 173 ? 19.041 25.927 -1.004 1.00 12.32 193 THR A N 1
ATOM 1345 C CA . THR A 1 173 ? 20.434 25.655 -0.638 1.00 11.86 193 THR A CA 1
ATOM 1346 C C . THR A 1 173 ? 21.346 26.490 -1.566 1.00 12.33 193 THR A C 1
ATOM 1347 O O . THR A 1 173 ? 20.883 27.085 -2.572 1.00 13.19 193 THR A O 1
ATOM 1351 N N . ASP A 1 174 ? 22.634 26.433 -1.252 1.00 12.80 194 ASP A N 1
ATOM 1352 C CA . ASP A 1 174 ? 23.670 27.043 -2.138 1.00 13.12 194 ASP A CA 1
ATOM 1353 C C . ASP A 1 174 ? 23.921 26.179 -3.336 1.00 12.32 194 ASP A C 1
ATOM 1354 O O . ASP A 1 174 ? 24.859 25.408 -3.428 1.00 12.67 194 ASP A O 1
ATOM 1359 N N . LEU A 1 175 ? 23.033 26.312 -4.321 1.00 13.00 195 LEU A N 1
ATOM 1360 C CA . LEU A 1 175 ? 23.174 25.567 -5.551 1.00 13.50 195 LEU A CA 1
ATOM 1361 C C . LEU A 1 175 ? 24.478 25.871 -6.273 1.00 13.36 195 LEU A C 1
ATOM 1362 O O . LEU A 1 175 ? 24.902 25.115 -7.097 1.00 13.68 195 LEU A O 1
ATOM 1367 N N . SER A 1 176 ? 25.007 27.081 -6.006 1.00 13.34 196 SER A N 1
ATOM 1368 C CA . SER A 1 176 ? 26.208 27.521 -6.755 1.00 12.82 196 SER A CA 1
ATOM 1369 C C . SER A 1 176 ? 27.446 26.695 -6.425 1.00 13.69 196 SER A C 1
ATOM 1370 O O . SER A 1 176 ? 28.427 26.818 -7.163 1.00 14.17 196 SER A O 1
ATOM 1373 N N . VAL A 1 177 ? 27.448 25.978 -5.296 1.00 12.78 197 VAL A N 1
ATOM 1374 C CA . VAL A 1 177 ? 28.592 25.099 -4.921 1.00 11.76 197 VAL A CA 1
ATOM 1375 C C . VAL A 1 177 ? 28.313 23.611 -5.096 1.00 12.06 197 VAL A C 1
ATOM 1376 O O . VAL A 1 177 ? 29.165 22.788 -4.809 1.00 14.18 197 VAL A O 1
ATOM 1380 N N . VAL A 1 178 ? 27.153 23.286 -5.658 1.00 12.03 198 VAL A N 1
ATOM 1381 C CA . VAL A 1 178 ? 26.830 21.877 -5.928 1.00 12.20 198 VAL A CA 1
ATOM 1382 C C . VAL A 1 178 ? 27.813 21.381 -6.982 1.00 13.03 198 VAL A C 1
ATOM 1383 O O . VAL A 1 178 ? 27.978 22.021 -8.040 1.00 13.40 198 VAL A O 1
ATOM 1387 N N . PRO A 1 179 ? 28.427 20.217 -6.782 1.00 12.27 199 PRO A N 1
ATOM 1388 C CA . PRO A 1 179 ? 29.457 19.801 -7.717 1.00 12.42 199 PRO A CA 1
ATOM 1389 C C . PRO A 1 179 ? 28.963 19.725 -9.164 1.00 12.46 199 PRO A C 1
ATOM 1390 O O . PRO A 1 179 ? 29.742 20.073 -10.078 1.00 14.07 199 PRO A O 1
ATOM 1394 N N . ALA A 1 180 ? 27.757 19.217 -9.409 1.00 12.57 200 ALA A N 1
ATOM 1395 C CA . ALA A 1 180 ? 27.261 19.120 -10.784 1.00 12.61 200 ALA A CA 1
ATOM 1396 C C . ALA A 1 180 ? 27.122 20.509 -11.399 1.00 14.79 200 ALA A C 1
ATOM 1397 O O . ALA A 1 180 ? 27.244 20.647 -12.652 1.00 15.04 200 ALA A O 1
ATOM 1399 N N . VAL A 1 181 ? 26.729 21.489 -10.623 1.00 12.45 201 VAL A N 1
ATOM 1400 C CA . VAL A 1 181 ? 26.571 22.854 -11.070 1.00 13.56 201 VAL A CA 1
ATOM 1401 C C . VAL A 1 181 ? 27.918 23.460 -11.444 1.00 14.26 201 VAL A C 1
ATOM 1402 O O . VAL A 1 181 ? 28.082 24.086 -12.519 1.00 14.93 201 VAL A O 1
ATOM 1406 N N . VAL A 1 182 ? 28.905 23.256 -10.608 1.00 13.51 202 VAL A N 1
ATOM 1407 C CA . VAL A 1 182 ? 30.259 23.729 -10.848 1.00 14.98 202 VAL A CA 1
ATOM 1408 C C . VAL A 1 182 ? 30.802 23.039 -12.098 1.00 13.57 202 VAL A C 1
ATOM 1409 O O . VAL A 1 182 ? 31.401 23.711 -12.992 1.00 15.48 202 VAL A O 1
ATOM 1413 N N . ALA A 1 183 ? 30.642 21.712 -12.212 1.00 13.00 203 ALA A N 1
ATOM 1414 C CA . ALA A 1 183 ? 31.164 21.005 -13.401 1.00 14.82 203 ALA A CA 1
ATOM 1415 C C . ALA A 1 183 ? 30.425 21.466 -14.640 1.00 15.41 203 ALA A C 1
ATOM 1416 O O . ALA A 1 183 ? 31.036 21.431 -15.757 1.00 16.58 203 ALA A O 1
ATOM 1418 N N . GLY A 1 184 ? 29.187 21.868 -14.525 1.00 14.98 204 GLY A N 1
ATOM 1419 C CA . GLY A 1 184 ? 28.443 22.375 -15.683 1.00 13.96 204 GLY A CA 1
ATOM 1420 C C . GLY A 1 184 ? 28.733 23.825 -16.011 1.00 13.81 204 GLY A C 1
ATOM 1421 O O . GLY A 1 184 ? 28.138 24.365 -16.961 1.00 15.97 204 GLY A O 1
ATOM 1422 N N . ASN A 1 185 ? 29.619 24.475 -15.293 1.00 13.10 205 ASN A N 1
ATOM 1423 C CA . ASN A 1 185 ? 29.930 25.881 -15.440 1.00 13.35 205 ASN A CA 1
ATOM 1424 C C . ASN A 1 185 ? 28.666 26.743 -15.392 1.00 15.38 205 ASN A C 1
ATOM 1425 O O . ASN A 1 185 ? 28.480 27.737 -16.103 1.00 14.62 205 ASN A O 1
ATOM 1430 N N . ARG A 1 186 ? 27.803 26.438 -14.388 1.00 13.96 206 ARG A N 1
ATOM 1431 C CA A ARG A 1 186 ? 26.519 27.093 -14.212 0.50 14.06 206 ARG A CA 1
ATOM 1432 C CA B ARG A 1 186 ? 26.538 27.126 -14.214 0.50 13.87 206 ARG A CA 1
ATOM 1433 C C . ARG A 1 186 ? 26.449 27.819 -12.861 1.00 14.52 206 ARG A C 1
ATOM 1434 O O . ARG A 1 186 ? 25.336 28.163 -12.397 1.00 14.38 206 ARG A O 1
ATOM 1449 N N . VAL A 1 187 ? 27.574 28.174 -12.263 1.00 13.85 207 VAL A N 1
ATOM 1450 C CA . VAL A 1 187 ? 27.603 28.834 -10.969 1.00 14.21 207 VAL A CA 1
ATOM 1451 C C . VAL A 1 187 ? 26.859 30.171 -10.969 1.00 14.82 207 VAL A C 1
ATOM 1452 O O . VAL A 1 187 ? 26.027 30.411 -10.089 1.00 15.53 207 VAL A O 1
ATOM 1456 N N . GLU A 1 188 ? 27.078 31.037 -11.957 1.00 18.22 208 GLU A N 1
ATOM 1457 C CA . GLU A 1 188 ? 26.414 32.320 -11.804 1.00 19.95 208 GLU A CA 1
ATOM 1458 C C . GLU A 1 188 ? 24.920 32.185 -12.114 1.00 17.45 208 GLU A C 1
ATOM 1459 O O . GLU A 1 188 ? 24.169 32.988 -11.464 1.00 18.12 208 GLU A O 1
ATOM 1465 N N . ARG A 1 189 ? 24.489 31.229 -12.939 1.00 17.58 209 ARG A N 1
ATOM 1466 C CA A ARG A 1 189 ? 23.040 30.920 -13.191 0.50 16.57 209 ARG A CA 1
ATOM 1467 C CA B ARG A 1 189 ? 23.063 31.078 -13.091 0.50 16.36 209 ARG A CA 1
ATOM 1468 C C . ARG A 1 189 ? 22.408 30.530 -11.826 1.00 15.44 209 ARG A C 1
ATOM 1469 O O . ARG A 1 189 ? 21.342 31.015 -11.432 1.00 16.19 209 ARG A O 1
ATOM 1484 N N . ALA A 1 190 ? 23.086 29.604 -11.141 1.00 14.73 210 ALA A N 1
ATOM 1485 C CA . ALA A 1 190 ? 22.592 29.133 -9.830 1.00 15.29 210 ALA A CA 1
ATOM 1486 C C . ALA A 1 190 ? 22.499 30.264 -8.841 1.00 15.71 210 ALA A C 1
ATOM 1487 O O . ALA A 1 190 ? 21.513 30.349 -8.058 1.00 14.78 210 ALA A O 1
ATOM 1489 N N . GLN A 1 191 ? 23.512 31.169 -8.811 1.00 16.12 211 GLN A N 1
ATOM 1490 C CA A GLN A 1 191 ? 23.477 32.299 -7.891 0.50 17.30 211 GLN A CA 1
ATOM 1491 C CA B GLN A 1 191 ? 23.457 32.290 -7.854 0.50 17.96 211 GLN A CA 1
ATOM 1492 C C . GLN A 1 191 ? 22.263 33.202 -8.155 1.00 17.15 211 GLN A C 1
ATOM 1493 O O . GLN A 1 191 ? 21.554 33.588 -7.236 1.00 18.30 211 GLN A O 1
ATOM 1504 N N . ARG A 1 192 ? 22.013 33.475 -9.436 1.00 17.16 212 ARG A N 1
ATOM 1505 C CA . ARG A 1 192 ? 20.878 34.345 -9.773 1.00 19.29 212 ARG A CA 1
ATOM 1506 C C . ARG A 1 192 ? 19.558 33.715 -9.349 1.00 17.46 212 ARG A C 1
ATOM 1507 O O . ARG A 1 192 ? 18.694 34.422 -8.795 1.00 18.91 212 ARG A O 1
ATOM 1515 N N . TYR A 1 193 ? 19.436 32.436 -9.584 1.00 16.15 213 TYR A N 1
ATOM 1516 C CA . TYR A 1 193 ? 18.192 31.725 -9.203 1.00 14.94 213 TYR A CA 1
ATOM 1517 C C . TYR A 1 193 ? 18.025 31.704 -7.683 1.00 14.60 213 TYR A C 1
ATOM 1518 O O . TYR A 1 193 ? 16.959 32.042 -7.148 1.00 14.87 213 TYR A O 1
ATOM 1527 N N . LEU A 1 194 ? 19.051 31.217 -6.980 1.00 14.41 214 LEU A N 1
ATOM 1528 C CA . LEU A 1 194 ? 18.893 31.023 -5.541 1.00 14.68 214 LEU A CA 1
ATOM 1529 C C . LEU A 1 194 ? 18.716 32.355 -4.823 1.00 14.83 214 LEU A C 1
ATOM 1530 O O . LEU A 1 194 ? 17.971 32.452 -3.844 1.00 15.04 214 LEU A O 1
ATOM 1535 N N . GLN A 1 195 ? 19.373 33.431 -5.295 1.00 15.80 215 GLN A N 1
ATOM 1536 C CA A GLN A 1 195 ? 19.192 34.693 -4.653 0.50 17.27 215 GLN A CA 1
ATOM 1537 C CA B GLN A 1 195 ? 19.206 34.717 -4.696 0.50 17.87 215 GLN A CA 1
ATOM 1538 C C . GLN A 1 195 ? 17.777 35.222 -4.897 1.00 16.21 215 GLN A C 1
ATOM 1539 O O . GLN A 1 195 ? 17.188 35.804 -3.952 1.00 17.10 215 GLN A O 1
ATOM 1550 N N . ALA A 1 196 ? 17.213 35.002 -6.062 1.00 16.13 216 ALA A N 1
ATOM 1551 C CA . ALA A 1 196 ? 15.840 35.465 -6.287 1.00 16.54 216 ALA A CA 1
ATOM 1552 C C . ALA A 1 196 ? 14.844 34.690 -5.407 1.00 17.20 216 ALA A C 1
ATOM 1553 O O . ALA A 1 196 ? 13.921 35.279 -4.860 1.00 18.68 216 ALA A O 1
ATOM 1555 N N . VAL A 1 197 ? 15.016 33.368 -5.291 1.00 15.23 217 VAL A N 1
ATOM 1556 C CA . VAL A 1 197 ? 14.144 32.596 -4.402 1.00 14.42 217 VAL A CA 1
ATOM 1557 C C . VAL A 1 197 ? 14.288 33.098 -2.980 1.00 15.57 217 VAL A C 1
ATOM 1558 O O . VAL A 1 197 ? 13.246 33.274 -2.290 1.00 16.22 217 VAL A O 1
ATOM 1562 N N . ASN A 1 198 ? 15.512 33.275 -2.492 1.00 13.97 218 ASN A N 1
ATOM 1563 C CA . ASN A 1 198 ? 15.730 33.534 -1.103 1.00 15.05 218 ASN A CA 1
ATOM 1564 C C . ASN A 1 198 ? 15.349 34.981 -0.725 1.00 17.46 218 ASN A C 1
ATOM 1565 O O . ASN A 1 198 ? 15.073 35.255 0.460 1.00 19.80 218 ASN A O 1
ATOM 1570 N N . ALA A 1 199 ? 15.364 35.851 -1.691 1.00 17.72 219 ALA A N 1
ATOM 1571 C CA . ALA A 1 199 ? 14.911 37.239 -1.417 1.00 19.34 219 ALA A CA 1
ATOM 1572 C C . ALA A 1 199 ? 13.392 37.276 -1.320 1.00 19.72 219 ALA A C 1
ATOM 1573 O O . ALA A 1 199 ? 12.825 37.992 -0.462 1.00 22.56 219 ALA A O 1
ATOM 1575 N N . SER A 1 200 ? 12.715 36.547 -2.183 1.00 18.66 220 SER A N 1
ATOM 1576 C CA . SER A 1 200 ? 11.249 36.634 -2.312 1.00 19.65 220 SER A CA 1
ATOM 1577 C C . SER A 1 200 ? 10.499 35.767 -1.313 1.00 21.32 220 SER A C 1
ATOM 1578 O O . SER A 1 200 ? 9.461 36.177 -0.769 1.00 20.77 220 SER A O 1
ATOM 1581 N N . LEU A 1 201 ? 11.017 34.599 -0.982 1.00 18.16 221 LEU A N 1
ATOM 1582 C CA . LEU A 1 201 ? 10.254 33.685 -0.121 1.00 20.15 221 LEU A CA 1
ATOM 1583 C C . LEU A 1 201 ? 9.967 34.299 1.257 1.00 19.69 221 LEU A C 1
ATOM 1584 O O . LEU A 1 201 ? 8.796 34.220 1.700 1.00 20.75 221 LEU A O 1
ATOM 1589 N N . PRO A 1 202 ? 10.894 34.972 1.924 1.00 20.54 222 PRO A N 1
ATOM 1590 C CA . PRO A 1 202 ? 10.577 35.578 3.241 1.00 24.37 222 PRO A CA 1
ATOM 1591 C C . PRO A 1 202 ? 9.435 36.610 3.137 1.00 24.59 222 PRO A C 1
ATOM 1592 O O . PRO A 1 202 ? 8.635 36.771 4.083 1.00 25.47 222 PRO A O 1
ATOM 1596 N N . ILE A 1 203 ? 9.326 37.303 2.017 1.00 25.45 223 ILE A N 1
ATOM 1597 C CA . ILE A 1 203 ? 8.229 38.267 1.828 1.00 24.58 223 ILE A CA 1
ATOM 1598 C C . ILE A 1 203 ? 6.886 37.537 1.774 1.00 25.51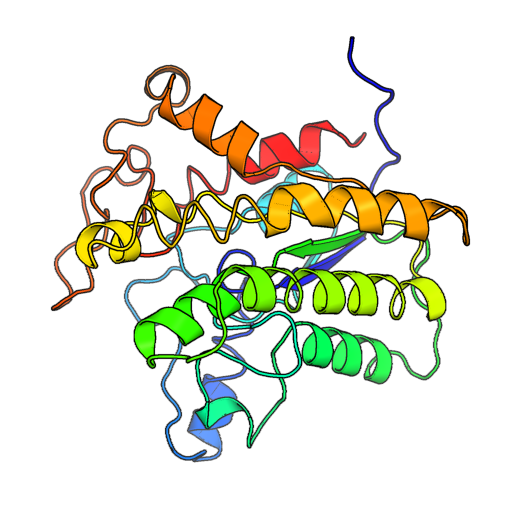 223 ILE A C 1
ATOM 1599 O O . ILE A 1 203 ? 5.862 38.000 2.370 1.00 23.83 223 ILE A O 1
ATOM 1604 N N . GLN A 1 204 ? 6.801 36.411 1.074 1.00 22.55 224 GLN A N 1
ATOM 1605 C CA . GLN A 1 204 ? 5.590 35.619 1.043 1.00 23.73 224 GLN A CA 1
ATOM 1606 C C . GLN A 1 204 ? 5.316 35.074 2.451 1.00 22.73 224 GLN A C 1
ATOM 1607 O O . GLN A 1 204 ? 4.146 35.035 2.877 1.00 23.40 224 GLN A O 1
ATOM 1613 N N . LEU A 1 205 ? 6.353 34.654 3.209 1.00 21.40 225 LEU A N 1
ATOM 1614 C CA . LEU A 1 205 ? 6.087 34.116 4.554 1.00 22.64 225 LEU A CA 1
ATOM 1615 C C . LEU A 1 205 ? 5.468 35.201 5.455 1.00 21.75 225 LEU A C 1
ATOM 1616 O O . LEU A 1 205 ? 4.538 34.909 6.263 1.00 21.93 225 LEU A O 1
ATOM 1621 N N . ALA A 1 206 ? 5.946 36.438 5.317 1.00 21.71 226 ALA A N 1
ATOM 1622 C CA . ALA A 1 206 ? 5.304 37.600 6.063 1.00 22.35 226 ALA A CA 1
ATOM 1623 C C . ALA A 1 206 ? 3.813 37.710 5.731 1.00 22.78 226 ALA A C 1
ATOM 1624 O O . ALA A 1 206 ? 3.018 37.914 6.629 1.00 23.76 226 ALA A O 1
ATOM 1626 N N . ALA A 1 207 ? 3.428 37.597 4.499 1.00 22.22 227 ALA A N 1
ATOM 1627 C CA . ALA A 1 207 ? 2.052 37.707 4.125 1.00 22.53 227 ALA A CA 1
ATOM 1628 C C . ALA A 1 207 ? 1.245 36.574 4.759 1.00 22.36 227 ALA A C 1
ATOM 1629 O O . ALA A 1 207 ? 0.112 36.772 5.230 1.00 23.34 227 ALA A O 1
ATOM 1631 N N . LEU A 1 208 ? 1.745 35.328 4.729 1.00 21.46 228 LEU A N 1
ATOM 1632 C CA . L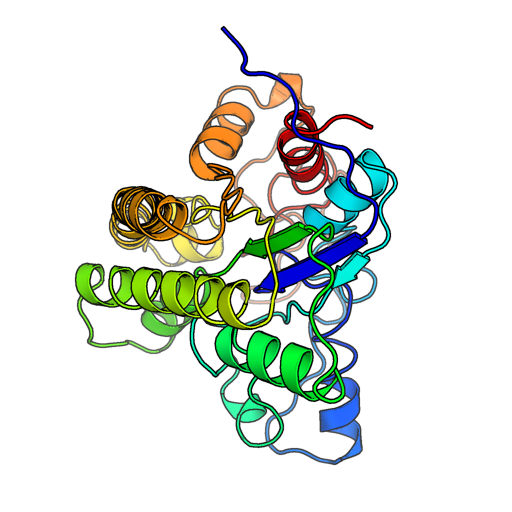EU A 1 208 ? 1.045 34.193 5.233 1.00 21.71 228 LEU A CA 1
ATOM 1633 C C . LEU A 1 208 ? 0.924 34.222 6.764 1.00 22.29 228 LEU A C 1
ATOM 1634 O O . LEU A 1 208 ? 0.008 33.602 7.316 1.00 22.07 228 LEU A O 1
ATOM 1639 N N . ARG A 1 209 ? 1.850 34.895 7.461 1.00 20.48 229 ARG A N 1
ATOM 1640 C CA . ARG A 1 209 ? 1.747 35.005 8.931 1.00 21.54 229 ARG A CA 1
ATOM 1641 C C . ARG A 1 209 ? 0.535 35.852 9.343 1.00 24.04 229 ARG A C 1
ATOM 1642 O O . ARG A 1 209 ? 0.143 35.764 10.519 1.00 21.73 229 ARG A O 1
ATOM 1650 N N . LYS A 1 210 ? -0.092 36.571 8.410 1.00 23.88 230 LYS A N 1
ATOM 1651 C CA . LYS A 1 210 ? -1.243 37.481 8.783 1.00 24.48 230 LYS A CA 1
ATOM 1652 C C . LYS A 1 210 ? -2.512 36.715 9.113 1.00 24.98 230 LYS A C 1
ATOM 1653 O O . LYS A 1 210 ? -3.464 37.340 9.587 1.00 26.85 230 LYS A O 1
ATOM 1659 N N . THR A 1 211 ? -2.647 35.406 8.860 1.00 24.49 231 THR A N 1
ATOM 1660 C CA . THR A 1 211 ? -3.858 34.728 9.331 1.00 26.34 231 THR A CA 1
ATOM 1661 C C . THR A 1 211 ? -3.473 33.393 9.957 1.00 26.80 231 THR A C 1
ATOM 1662 O O . THR A 1 211 ? -2.283 32.977 9.858 1.00 21.44 231 THR A O 1
ATOM 1666 N N . ARG A 1 212 ? -4.431 32.813 10.685 1.00 23.79 232 ARG A N 1
ATOM 1667 C CA . ARG A 1 212 ? -4.407 31.494 11.265 1.00 27.55 232 ARG A CA 1
ATOM 1668 C C . ARG A 1 212 ? -3.346 31.458 12.365 1.00 25.05 232 ARG A C 1
ATOM 1669 O O . ARG A 1 212 ? -3.138 30.432 12.935 1.00 28.30 232 ARG A O 1
ATOM 1677 N N . GLY A 1 213 ? -2.793 32.608 12.761 1.00 23.33 233 GLY A N 1
ATOM 1678 C CA . GLY A 1 213 ? -1.710 32.596 13.745 1.00 24.89 233 GLY A CA 1
ATOM 1679 C C . GLY A 1 213 ? -0.603 31.663 13.312 1.00 21.84 233 GLY A C 1
ATOM 1680 O O . GLY A 1 213 ? 0.062 31.044 14.145 1.00 24.78 233 GLY A O 1
ATOM 1681 N N . LEU A 1 214 ? -0.352 31.572 12.013 1.00 21.32 234 LEU A N 1
ATOM 1682 C CA . LEU A 1 214 ? 0.608 30.578 11.565 1.00 19.26 234 LEU A CA 1
ATOM 1683 C C . LEU A 1 214 ? 1.984 30.923 12.145 1.00 19.67 234 LEU A C 1
ATOM 1684 O O . LEU A 1 214 ? 2.471 32.063 12.123 1.00 20.81 234 LEU A O 1
ATOM 1689 N N . GLU A 1 215 ? 2.624 29.869 12.603 1.00 17.21 235 GLU A N 1
ATOM 1690 C CA . GLU A 1 215 ? 4.031 29.943 12.987 1.00 16.03 235 GLU A CA 1
ATOM 1691 C C . GLU A 1 215 ? 4.829 29.541 11.745 1.00 16.10 235 GLU A C 1
ATOM 1692 O O . GLU A 1 215 ? 4.772 28.359 11.413 1.00 18.11 235 GLU A O 1
ATOM 1698 N N . LEU A 1 216 ? 5.489 30.438 11.071 1.00 17.14 236 LEU A N 1
ATOM 1699 C CA . LEU A 1 216 ? 6.181 30.144 9.800 1.00 19.09 236 LEU A CA 1
ATOM 1700 C C . LEU A 1 216 ? 7.647 30.431 10.008 1.00 19.45 236 LEU A C 1
ATOM 1701 O O . LEU A 1 216 ? 8.034 31.623 9.917 1.00 22.62 236 LEU A O 1
ATOM 1706 N N . SER A 1 217 ? 8.390 29.435 10.404 1.00 15.58 237 SER A N 1
ATOM 1707 C CA . SER A 1 217 ? 9.798 29.585 10.648 1.00 16.73 237 SER A CA 1
ATOM 1708 C C . SER A 1 217 ? 10.603 29.415 9.354 1.00 16.99 237 SER A C 1
ATOM 1709 O O . SER A 1 217 ? 10.193 28.664 8.456 1.00 19.25 237 SER A O 1
ATOM 1712 N N . TRP A 1 218 ? 11.657 30.202 9.231 1.00 14.71 238 TRP A N 1
ATOM 1713 C CA . TRP A 1 218 ? 12.513 30.226 8.009 1.00 14.42 238 TRP A CA 1
ATOM 1714 C C . TRP A 1 218 ? 13.877 29.713 8.376 1.00 16.58 238 TRP A C 1
ATOM 1715 O O . TRP A 1 218 ? 14.478 30.238 9.349 1.00 18.00 238 TRP A O 1
ATOM 1726 N N . PHE A 1 219 ? 14.398 28.707 7.665 1.00 13.40 239 PHE A N 1
ATOM 1727 C CA . PHE A 1 219 ? 15.754 28.236 7.863 1.00 13.24 239 PHE A CA 1
ATOM 1728 C C . PHE A 1 219 ? 16.571 28.649 6.645 1.00 13.41 239 PHE A C 1
ATOM 1729 O O . PHE A 1 219 ? 16.307 28.249 5.520 1.00 13.37 239 PHE A O 1
ATOM 1737 N N . ASP A 1 220 ? 17.517 29.565 6.868 1.00 14.21 240 ASP A N 1
ATOM 1738 C CA . ASP A 1 220 ? 18.385 30.054 5.796 1.00 14.84 240 ASP A CA 1
ATOM 1739 C C . ASP A 1 220 ? 19.574 29.121 5.620 1.00 14.13 240 ASP A C 1
ATOM 1740 O O . ASP A 1 220 ? 20.578 29.162 6.343 1.00 14.41 240 ASP A O 1
ATOM 1745 N N . HIS A 1 221 ? 19.397 28.189 4.695 1.00 13.47 241 HIS A N 1
ATOM 1746 C CA . HIS A 1 221 ? 20.378 27.147 4.449 1.00 13.20 241 HIS A CA 1
ATOM 1747 C C . HIS A 1 221 ? 21.645 27.742 3.819 1.00 14.30 241 HIS A C 1
ATOM 1748 O O . HIS A 1 221 ? 22.721 27.161 4.014 1.00 14.00 241 HIS A O 1
ATOM 1755 N N . LEU A 1 222 ? 21.516 28.884 3.153 1.00 15.94 242 LEU A N 1
ATOM 1756 C CA . LEU A 1 222 ? 22.669 29.542 2.526 1.00 16.83 242 LEU A CA 1
ATOM 1757 C C . LEU A 1 222 ? 23.563 30.098 3.630 1.00 17.44 242 LEU A C 1
ATOM 1758 O O . LEU A 1 222 ? 24.796 29.924 3.599 1.00 18.94 242 LEU A O 1
ATOM 1763 N N . THR A 1 223 ? 22.976 30.753 4.615 1.00 15.66 243 THR A N 1
ATOM 1764 C CA . THR A 1 223 ? 23.737 31.295 5.770 1.00 18.50 243 THR A CA 1
ATOM 1765 C C . THR A 1 223 ? 24.449 30.131 6.480 1.00 18.21 243 THR A C 1
ATOM 1766 O O . THR A 1 223 ? 25.652 30.197 6.821 1.00 16.71 243 THR A O 1
ATOM 1770 N N . PHE A 1 224 ? 23.713 29.027 6.711 1.00 14.49 244 PHE A N 1
ATOM 1771 C CA . PHE A 1 224 ? 24.251 27.821 7.327 1.00 14.67 244 PHE A CA 1
ATOM 1772 C C . PHE A 1 224 ? 25.462 27.281 6.555 1.00 13.50 244 PHE A C 1
ATOM 1773 O O . PHE A 1 224 ? 26.531 27.040 7.144 1.00 14.06 244 PHE A O 1
ATOM 1781 N N . SER A 1 225 ? 25.334 27.129 5.273 1.00 13.02 245 SER A N 1
ATOM 1782 C CA . SER A 1 225 ? 26.428 26.537 4.500 1.00 14.28 245 SER A CA 1
ATOM 1783 C C . SER A 1 225 ? 27.609 27.497 4.395 1.00 15.14 245 SER A C 1
ATOM 1784 O O . SER A 1 225 ? 28.748 27.007 4.372 1.00 14.49 245 SER A O 1
ATOM 1787 N N . ARG A 1 226 ? 27.302 28.762 4.249 1.00 14.33 246 ARG A N 1
ATOM 1788 C CA . ARG A 1 226 ? 28.432 29.722 4.116 1.00 15.73 246 ARG A CA 1
ATOM 1789 C C . ARG A 1 226 ? 29.239 29.666 5.416 1.00 16.29 246 ARG A C 1
ATOM 1790 O O . ARG A 1 226 ? 30.497 29.720 5.358 1.00 16.34 246 ARG A O 1
ATOM 1798 N N . HIS A 1 227 ? 28.603 29.589 6.565 1.00 15.11 247 HIS A N 1
ATOM 1799 C CA . HIS A 1 227 ? 29.328 29.545 7.795 1.00 16.51 247 HIS A CA 1
ATOM 1800 C C . HIS A 1 227 ? 30.138 28.254 7.906 1.00 16.25 247 HIS A C 1
ATOM 1801 O O . HIS A 1 227 ? 31.351 28.304 8.322 1.00 18.32 247 HIS A O 1
ATOM 1808 N N . LEU A 1 228 ? 29.580 27.079 7.602 1.00 15.12 248 LEU A N 1
ATOM 1809 C CA . LEU A 1 228 ? 30.273 25.844 7.672 1.00 15.23 248 LEU A CA 1
ATOM 1810 C C . LEU A 1 228 ? 31.473 25.855 6.711 1.00 16.08 248 LEU A C 1
ATOM 1811 O O . LEU A 1 228 ? 32.567 25.396 7.085 1.00 17.33 248 LEU A O 1
ATOM 1816 N N . ARG A 1 229 ? 31.295 26.343 5.504 1.00 13.93 249 ARG A N 1
ATOM 1817 C CA . ARG A 1 229 ? 32.330 26.267 4.453 1.00 14.01 249 ARG A CA 1
ATOM 1818 C C . ARG A 1 229 ? 33.455 27.279 4.739 1.00 17.10 249 ARG A C 1
ATOM 1819 O O . ARG A 1 229 ? 34.575 27.084 4.257 1.00 17.68 249 ARG A O 1
ATOM 1827 N N . ARG A 1 230 ? 33.138 28.352 5.430 1.00 17.30 250 ARG A N 1
ATOM 1828 C CA . ARG A 1 230 ? 34.185 29.353 5.772 1.00 19.60 250 ARG A CA 1
ATOM 1829 C C . ARG A 1 230 ? 34.988 28.809 6.941 1.00 19.88 250 ARG A C 1
ATOM 1830 O O . ARG A 1 230 ? 36.198 29.253 7.035 1.00 21.09 250 ARG A O 1
ATOM 1838 N N . ASN A 1 231 ? 34.458 27.976 7.812 1.00 18.25 251 ASN A N 1
ATOM 1839 C CA . ASN A 1 231 ? 35.091 27.484 9.056 1.00 18.92 251 ASN A CA 1
ATOM 1840 C C . ASN A 1 231 ? 35.092 25.942 9.119 1.00 18.22 251 ASN A C 1
ATOM 1841 O O . ASN A 1 231 ? 34.635 25.342 10.020 1.00 19.60 251 ASN A O 1
ATOM 1846 N N . PRO A 1 232 ? 35.608 25.290 8.065 1.00 17.38 252 PRO A N 1
ATOM 1847 C CA . PRO A 1 232 ? 35.387 23.827 7.983 1.00 17.44 252 PRO A CA 1
ATOM 1848 C C . PRO A 1 232 ? 36.064 22.990 9.067 1.00 19.03 252 PRO A C 1
ATOM 1849 O O . PRO A 1 232 ? 35.479 22.008 9.534 1.00 18.71 252 PRO A O 1
ATOM 1853 N N . ALA A 1 233 ? 37.261 23.427 9.462 1.00 19.42 253 ALA A N 1
ATOM 1854 C CA . ALA A 1 233 ? 37.995 22.595 10.488 1.00 20.50 253 ALA A CA 1
ATOM 1855 C C . ALA A 1 233 ? 37.261 22.540 11.831 1.00 18.86 253 ALA A C 1
ATOM 1856 O O . ALA A 1 233 ? 37.314 21.492 12.450 1.00 22.71 253 ALA A O 1
ATOM 1858 N N . ARG A 1 234 ? 36.511 23.589 12.159 1.00 19.05 254 ARG A N 1
ATOM 1859 C CA . ARG A 1 234 ? 35.734 23.682 13.392 1.00 21.37 254 ARG A CA 1
ATOM 1860 C C . ARG A 1 234 ? 34.750 22.500 13.457 1.00 21.83 254 ARG A C 1
ATOM 1861 O O . ARG A 1 234 ? 34.394 22.008 14.513 1.00 24.22 254 ARG A O 1
ATOM 1869 N N . TYR A 1 235 ? 34.313 22.045 12.263 1.00 19.49 255 TYR A N 1
ATOM 1870 C CA . TYR A 1 235 ? 33.294 21.003 12.160 1.00 22.10 255 TYR A CA 1
ATOM 1871 C C . TYR A 1 235 ? 33.863 19.680 11.636 1.00 21.36 255 TYR A C 1
ATOM 1872 O O . TYR A 1 235 ? 33.095 18.740 11.342 1.00 23.35 255 TYR A O 1
ATOM 1881 N N . GLY A 1 236 ? 35.173 19.575 11.476 1.00 20.44 256 GLY A N 1
ATOM 1882 C CA . GLY A 1 236 ? 35.823 18.350 11.044 1.00 21.00 256 GLY A CA 1
ATOM 1883 C C . GLY A 1 236 ? 35.791 18.084 9.538 1.00 19.07 256 GLY A C 1
ATOM 1884 O O . GLY A 1 236 ? 36.101 16.984 9.104 1.00 19.99 256 GLY A O 1
ATOM 1885 N N . LEU A 1 237 ? 35.453 19.100 8.762 1.00 17.96 257 LEU A N 1
ATOM 1886 C CA . LEU A 1 237 ? 35.424 18.935 7.339 1.00 15.98 257 LEU A CA 1
ATOM 1887 C C . LEU A 1 237 ? 36.757 19.333 6.698 1.00 18.44 257 LEU A C 1
ATOM 1888 O O . LEU A 1 237 ? 37.373 20.355 7.124 1.00 19.78 257 LEU A O 1
ATOM 1893 N N . VAL A 1 238 ? 37.118 18.683 5.608 1.00 15.64 258 VAL A N 1
ATOM 1894 C CA . VAL A 1 238 ? 38.343 18.981 4.837 1.00 15.60 258 VAL A CA 1
ATOM 1895 C C . VAL A 1 238 ? 38.063 19.205 3.360 1.00 17.52 258 VAL A C 1
ATOM 1896 O O . VAL A 1 238 ? 38.540 20.184 2.818 1.00 20.90 258 VAL A O 1
ATOM 1900 N N . GLU A 1 239 ? 37.278 18.353 2.740 1.00 15.75 259 GLU A N 1
ATOM 1901 C CA . GLU A 1 239 ? 37.061 18.424 1.297 1.00 15.25 259 GLU A CA 1
ATOM 1902 C C . GLU A 1 239 ? 35.672 18.975 1.006 1.00 14.74 259 GLU A C 1
ATOM 1903 O O . GLU A 1 239 ? 34.664 18.303 1.354 1.00 14.91 259 GLU A O 1
ATOM 1909 N N . LEU A 1 240 ? 35.631 20.195 0.522 1.00 14.55 260 LEU A N 1
ATOM 1910 C CA . LEU A 1 240 ? 34.361 20.909 0.375 1.00 13.03 260 LEU A CA 1
ATOM 1911 C C . LEU A 1 240 ? 33.770 20.791 -1.036 1.00 14.37 260 LEU A C 1
ATOM 1912 O O . LEU A 1 240 ? 32.627 21.223 -1.240 1.00 14.17 260 LEU A O 1
ATOM 1917 N N . ASP A 1 241 ? 34.517 20.349 -2.018 1.00 13.29 261 ASP A N 1
ATOM 1918 C CA . ASP A 1 241 ? 34.092 20.424 -3.399 1.00 15.28 261 ASP A CA 1
ATOM 1919 C C . ASP A 1 241 ? 33.981 19.095 -4.123 1.00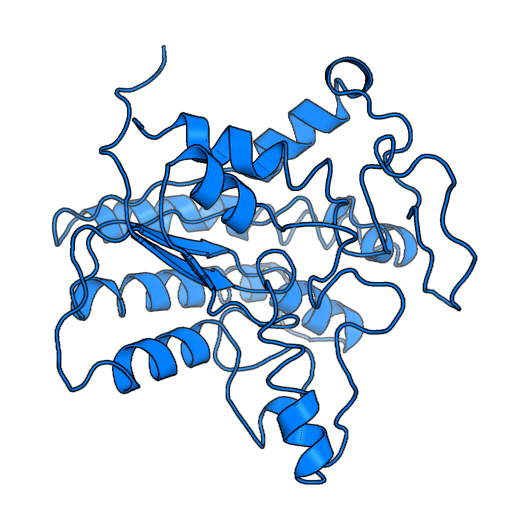 14.24 261 ASP A C 1
ATOM 1920 O O . ASP A 1 241 ? 33.076 18.969 -4.979 1.00 16.43 261 ASP A O 1
ATOM 1925 N N . ALA A 1 242 ? 34.872 18.185 -3.887 1.00 14.87 262 ALA A N 1
ATOM 1926 C CA . ALA A 1 242 ? 34.855 16.909 -4.616 1.00 16.25 262 ALA A CA 1
ATOM 1927 C C . ALA A 1 242 ? 33.859 15.948 -3.982 1.00 15.06 262 ALA A C 1
ATOM 1928 O O . ALA A 1 242 ? 33.795 15.881 -2.766 1.00 16.29 262 ALA A O 1
ATOM 1930 N N . PRO A 1 243 ? 33.100 15.218 -4.789 1.00 15.10 263 PRO A N 1
ATOM 1931 C CA . PRO A 1 243 ? 32.231 14.180 -4.184 1.00 14.91 263 PRO A CA 1
ATOM 1932 C C . PRO A 1 243 ? 33.004 13.021 -3.550 1.00 16.22 263 PRO A C 1
ATOM 1933 O O . PRO A 1 243 ? 33.972 12.539 -4.133 1.00 17.45 263 PRO A O 1
ATOM 1937 N N . CYS A 1 244 ? 32.570 12.589 -2.389 1.00 13.61 264 CYS A N 1
ATOM 1938 C CA . CYS A 1 244 ? 33.121 11.367 -1.788 1.00 15.08 264 CYS A CA 1
ATOM 1939 C C . CYS A 1 244 ? 32.867 10.168 -2.677 1.00 17.17 264 CYS A C 1
ATOM 1940 O O . CYS A 1 244 ? 33.752 9.295 -2.793 1.00 16.58 264 CYS A O 1
ATOM 1943 N N . GLN A 1 245 ? 31.705 10.129 -3.274 1.00 15.27 265 GLN A N 1
ATOM 1944 C CA . GLN A 1 245 ? 31.206 9.017 -4.097 1.00 16.35 265 GLN A CA 1
ATOM 1945 C C . GLN A 1 245 ? 30.905 9.549 -5.496 1.00 16.99 265 GLN A C 1
ATOM 1946 O O . GLN A 1 245 ? 29.788 9.935 -5.818 1.00 16.16 265 GLN A O 1
ATOM 1952 N N . PRO A 1 246 ? 31.910 9.628 -6.372 1.00 17.13 266 PRO A N 1
ATOM 1953 C CA . PRO A 1 246 ? 31.633 10.004 -7.727 1.00 18.42 266 PRO A CA 1
ATOM 1954 C C . PRO A 1 246 ? 30.657 9.094 -8.455 1.00 18.14 266 PRO A C 1
ATOM 1955 O O . PRO A 1 246 ? 30.740 7.878 -8.244 1.00 18.63 266 PRO A O 1
ATOM 1959 N N . THR A 1 247 ? 29.816 9.673 -9.311 1.00 18.29 267 THR A N 1
ATOM 1960 C CA . THR A 1 247 ? 28.857 8.940 -10.132 1.00 19.10 267 THR A CA 1
ATOM 1961 C C . THR A 1 247 ? 28.919 9.371 -11.586 1.00 21.24 267 THR A C 1
ATOM 1962 O O . THR A 1 247 ? 28.408 8.617 -12.402 1.00 25.15 267 THR A O 1
ATOM 1966 N N . GLN A 1 248 ? 29.507 10.527 -11.881 1.00 22.18 268 GLN A N 1
ATOM 1967 C CA . GLN A 1 248 ? 29.554 11.101 -13.253 1.00 27.72 268 GLN A CA 1
ATOM 1968 C C . GLN A 1 248 ? 31.005 11.310 -13.702 1.00 30.66 268 GLN A C 1
ATOM 1969 O O . GLN A 1 248 ? 31.838 11.926 -12.966 1.00 29.60 268 GLN A O 1
ATOM 1975 N N . PRO A 1 249 ? 31.361 10.838 -14.913 1.00 33.01 269 PRO A N 1
ATOM 1976 C CA . PRO A 1 249 ? 30.485 10.137 -15.834 1.00 33.15 269 PRO A CA 1
ATOM 1977 C C . PRO A 1 249 ? 30.205 8.672 -15.462 1.00 31.18 269 PRO A C 1
ATOM 1978 O O . PRO A 1 249 ? 29.266 8.109 -16.010 1.00 35.79 269 PRO A O 1
ATOM 1982 N N . SER A 1 250 ? 30.996 8.095 -14.559 1.00 28.91 270 SER A N 1
ATOM 1983 C CA . SER A 1 250 ? 30.678 6.785 -14.016 1.00 28.95 270 SER A CA 1
ATOM 1984 C C . SER A 1 250 ? 31.037 6.709 -12.527 1.00 26.31 270 SER A C 1
ATOM 1985 O O . SER A 1 250 ? 31.692 7.563 -11.957 1.00 26.75 270 SER A O 1
ATOM 1988 N N . VAL A 1 251 ? 30.593 5.618 -11.934 1.00 26.90 271 VAL A N 1
ATOM 1989 C CA . VAL A 1 251 ? 30.754 5.395 -10.558 1.00 24.79 271 VAL A CA 1
ATOM 1990 C C . VAL A 1 251 ? 32.195 5.001 -10.274 1.00 26.37 271 VAL A C 1
ATOM 1991 O O . VAL A 1 251 ? 32.740 4.102 -10.969 1.00 27.72 271 VAL A O 1
ATOM 1995 N N . ARG A 1 252 ? 32.805 5.593 -9.243 1.00 24.25 272 ARG A N 1
ATOM 1996 C CA . ARG A 1 252 ? 34.155 5.233 -8.804 1.00 25.58 272 ARG A CA 1
ATOM 1997 C C . ARG A 1 252 ? 34.114 4.858 -7.327 1.00 26.75 272 ARG A C 1
ATOM 1998 O O . ARG A 1 252 ? 33.132 5.147 -6.641 1.00 25.03 272 ARG A O 1
ATOM 2006 N N . PRO A 1 253 ? 35.140 4.209 -6.795 1.00 26.80 273 PRO A N 1
ATOM 2007 C CA . PRO A 1 253 ? 35.125 3.843 -5.396 1.00 27.01 273 PRO A CA 1
ATOM 2008 C C . PRO A 1 253 ? 34.995 5.065 -4.478 1.00 24.77 273 PRO A C 1
ATOM 2009 O O . PRO A 1 253 ? 35.595 6.105 -4.777 1.00 26.78 273 PRO A O 1
ATOM 2013 N N . ALA A 1 254 ? 34.241 4.920 -3.406 1.00 24.71 274 ALA A N 1
ATOM 2014 C CA . ALA A 1 254 ? 34.062 6.008 -2.461 1.00 23.69 274 ALA A CA 1
ATOM 2015 C C . ALA A 1 254 ? 35.359 6.297 -1.704 1.00 26.44 274 ALA A C 1
ATOM 2016 O O . ALA A 1 254 ? 36.200 5.402 -1.461 1.00 25.14 274 ALA A O 1
ATOM 2018 N N . CYS A 1 255 ? 35.476 7.546 -1.271 1.00 22.25 275 CYS A N 1
ATOM 2019 C CA . CYS A 1 255 ? 36.521 8.038 -0.375 1.00 22.61 275 CYS A CA 1
ATOM 2020 C C . CYS A 1 255 ? 36.520 7.316 0.956 1.00 24.65 275 CYS A C 1
ATOM 2021 O O . CYS A 1 255 ? 35.494 6.854 1.458 1.00 25.59 275 CYS A O 1
ATOM 2024 N N . ALA A 1 256 ? 37.724 7.313 1.581 1.00 25.28 276 ALA A N 1
ATOM 2025 C CA . ALA A 1 256 ? 37.968 6.582 2.826 1.00 28.37 276 ALA A CA 1
ATOM 2026 C C . ALA A 1 256 ? 37.402 7.286 4.068 1.00 29.22 276 ALA A C 1
ATOM 2027 O O . ALA A 1 256 ? 37.175 6.667 5.103 1.00 31.49 276 ALA A O 1
ATOM 2029 N N . ASN A 1 257 ? 37.262 8.605 3.975 1.00 22.23 277 ASN A N 1
ATOM 2030 C CA . ASN A 1 257 ? 37.000 9.445 5.104 1.00 23.03 277 ASN A CA 1
ATOM 2031 C C . ASN A 1 257 ? 35.752 10.300 4.825 1.00 19.29 277 ASN A C 1
ATOM 2032 O O . ASN A 1 257 ? 35.831 11.566 4.844 1.00 18.43 277 ASN A O 1
ATOM 2037 N N . PRO A 1 258 ? 34.598 9.674 4.686 1.00 19.48 278 PRO A N 1
ATOM 2038 C CA . PRO A 1 258 ? 33.434 10.457 4.245 1.00 18.51 278 PRO A CA 1
ATOM 2039 C C . PRO A 1 258 ? 32.946 11.509 5.228 1.00 16.73 278 PRO A C 1
ATOM 2040 O O . PRO A 1 258 ? 32.347 12.549 4.781 1.00 16.29 278 PRO A O 1
ATOM 2044 N N . ASP A 1 259 ? 33.214 11.376 6.528 1.00 15.40 279 ASP A N 1
ATOM 2045 C CA . ASP A 1 259 ? 32.813 12.426 7.444 1.00 16.65 279 ASP A CA 1
ATOM 2046 C C . ASP A 1 259 ? 33.658 13.705 7.383 1.00 15.83 279 ASP A C 1
ATOM 2047 O O . ASP A 1 259 ? 33.339 14.691 8.035 1.00 17.52 279 ASP A O 1
ATOM 2052 N N . GLN A 1 260 ? 34.700 13.650 6.554 1.00 14.50 280 GLN A N 1
ATOM 2053 C CA . GLN A 1 260 ? 35.480 14.865 6.260 1.00 16.34 280 GLN A CA 1
ATOM 2054 C C . GLN A 1 260 ? 35.086 15.511 4.925 1.00 15.46 280 GLN A C 1
ATOM 2055 O O . GLN A 1 260 ? 35.716 16.509 4.503 1.00 16.01 280 GLN A O 1
ATOM 2061 N N . TYR A 1 261 ? 34.029 15.048 4.300 1.00 13.90 281 TYR A N 1
ATOM 2062 C CA . TYR A 1 261 ? 33.539 15.559 3.005 1.00 14.37 281 TYR A CA 1
ATOM 2063 C C . TYR A 1 261 ? 32.193 16.271 3.158 1.00 13.02 281 TYR A C 1
ATOM 2064 O O . TYR A 1 261 ? 31.342 15.857 3.941 1.00 13.22 281 TYR A O 1
ATOM 2073 N N . TYR A 1 262 ? 32.071 17.406 2.466 1.00 12.70 282 TYR A N 1
ATOM 2074 C CA . TYR A 1 262 ? 30.809 18.088 2.357 1.00 11.70 282 TYR A CA 1
ATOM 2075 C C . TYR A 1 262 ? 29.810 17.339 1.466 1.00 11.93 282 TYR A C 1
ATOM 2076 O O . TYR A 1 262 ? 28.649 17.223 1.882 1.00 11.77 282 TYR A O 1
ATOM 2085 N N . PHE A 1 263 ? 30.237 16.905 0.282 1.00 11.91 283 PHE A N 1
ATOM 2086 C CA . PHE A 1 263 ? 29.333 16.307 -0.703 1.00 12.19 283 PHE A CA 1
ATOM 2087 C C . PHE A 1 263 ? 29.561 14.811 -0.779 1.00 11.86 283 PHE A C 1
ATOM 2088 O O . PHE A 1 263 ? 30.697 14.324 -0.841 1.00 13.02 283 PHE A O 1
ATOM 2096 N N . TRP A 1 264 ? 28.452 14.077 -0.852 1.00 12.02 284 TRP A N 1
ATOM 2097 C CA . TRP A 1 264 ? 28.428 12.639 -1.075 1.00 11.53 284 TRP A CA 1
ATOM 2098 C C . TRP A 1 264 ? 28.592 12.384 -2.562 1.00 12.72 284 TRP A C 1
ATOM 2099 O O . TRP A 1 264 ? 29.601 11.804 -2.988 1.00 14.74 284 TRP A O 1
ATOM 2110 N N . ASP A 1 265 ? 27.612 12.737 -3.373 1.00 12.79 285 ASP A N 1
ATOM 2111 C CA . ASP A 1 265 ? 27.690 12.665 -4.815 1.00 12.33 285 ASP A CA 1
ATOM 2112 C C . ASP A 1 265 ? 27.753 14.098 -5.394 1.00 12.71 285 ASP A C 1
ATOM 2113 O O . ASP A 1 265 ? 28.144 15.003 -4.732 1.00 14.73 285 ASP A O 1
ATOM 2118 N N . GLU A 1 266 ? 27.378 14.249 -6.676 1.00 12.71 286 GLU A N 1
ATOM 2119 C CA . GLU A 1 266 ? 27.495 15.535 -7.346 1.00 14.28 286 GLU A CA 1
ATOM 2120 C C . GLU A 1 266 ? 26.386 16.513 -6.993 1.00 14.24 286 GLU A C 1
ATOM 2121 O O . GLU A 1 266 ? 26.438 17.635 -7.447 1.00 14.17 286 GLU A O 1
ATOM 2127 N N . TRP A 1 267 ? 25.405 16.095 -6.193 1.00 13.54 287 TRP A N 1
ATOM 2128 C CA . TRP A 1 267 ? 24.281 16.956 -5.862 1.00 14.01 287 TRP A CA 1
ATOM 2129 C C . TRP A 1 267 ? 24.000 17.061 -4.368 1.00 13.72 287 TRP A C 1
ATOM 2130 O O . TRP A 1 267 ? 23.370 18.050 -3.970 1.00 14.61 287 TRP A O 1
ATOM 2141 N N . HIS A 1 268 ? 24.383 16.079 -3.579 1.00 11.81 288 HIS A N 1
ATOM 2142 C CA . HIS A 1 268 ? 23.830 15.906 -2.238 1.00 11.79 288 HIS A CA 1
ATOM 2143 C C . HIS A 1 268 ? 24.920 15.977 -1.176 1.00 12.37 288 HIS A C 1
ATOM 2144 O O . HIS A 1 268 ? 26.011 15.353 -1.389 1.00 12.99 288 HIS A O 1
ATOM 2151 N N . PRO A 1 269 ? 24.608 16.535 -0.049 1.00 11.70 289 PRO A N 1
ATOM 2152 C CA . PRO A 1 269 ? 25.551 16.575 1.068 1.00 11.91 289 PRO A CA 1
ATOM 2153 C C . PRO A 1 269 ? 25.717 15.183 1.654 1.00 11.73 289 PRO A C 1
ATOM 2154 O O . PRO A 1 269 ? 24.816 14.329 1.553 1.00 12.02 289 PRO A O 1
ATOM 2158 N N . THR A 1 270 ? 26.815 15.025 2.386 1.00 11.30 290 THR A N 1
ATOM 2159 C CA . THR A 1 270 ? 27.031 13.813 3.160 1.00 11.34 290 THR A CA 1
ATOM 2160 C C . THR A 1 270 ? 26.195 13.805 4.450 1.00 11.39 290 THR A C 1
ATOM 2161 O O . THR A 1 270 ? 25.592 14.813 4.844 1.00 12.30 290 THR A O 1
ATOM 2165 N N . ARG A 1 271 ? 26.185 12.648 5.091 1.00 12.50 291 ARG A N 1
ATOM 2166 C CA . ARG A 1 271 ? 25.511 12.500 6.383 1.00 12.34 291 ARG A CA 1
ATOM 2167 C C . ARG A 1 271 ? 26.032 13.512 7.404 1.00 12.63 291 ARG A C 1
ATOM 2168 O O . ARG A 1 271 ? 25.293 13.966 8.302 1.00 12.61 291 ARG A O 1
ATOM 2176 N N . ARG A 1 272 ? 27.305 13.861 7.312 1.00 13.14 292 ARG A N 1
ATOM 2177 C CA . ARG A 1 272 ? 27.860 14.787 8.255 1.00 13.28 292 ARG A CA 1
ATOM 2178 C C . ARG A 1 272 ? 27.279 16.211 8.091 1.00 12.65 292 ARG A C 1
ATOM 2179 O O . ARG A 1 272 ? 26.881 16.848 9.093 1.00 13.06 292 ARG A O 1
ATOM 2187 N N . VAL A 1 273 ? 27.125 16.662 6.834 1.00 11.88 293 VAL A N 1
ATOM 2188 C CA . VAL A 1 273 ? 26.502 17.976 6.627 1.00 12.23 293 VAL A CA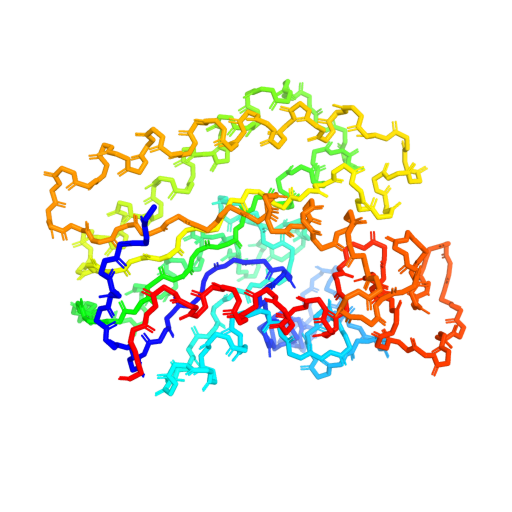 1
ATOM 2189 C C . VAL A 1 273 ? 24.992 17.893 6.937 1.00 12.45 293 VAL A C 1
ATOM 2190 O O . VAL A 1 273 ? 24.468 18.851 7.514 1.00 12.16 293 VAL A O 1
ATOM 2194 N N . HIS A 1 274 ? 24.310 16.793 6.606 1.00 11.47 294 HIS A N 1
ATOM 2195 C CA . HIS A 1 274 ? 22.907 16.691 7.021 1.00 11.25 294 HIS A CA 1
ATOM 2196 C C . HIS A 1 274 ? 22.761 16.754 8.529 1.00 12.31 294 HIS A C 1
ATOM 2197 O O . HIS A 1 274 ? 21.825 17.334 9.005 1.00 11.98 294 HIS A O 1
ATOM 2204 N N A GLN A 1 275 ? 23.692 16.143 9.251 0.50 11.42 295 GLN A N 1
ATOM 2205 N N B GLN A 1 275 ? 23.698 16.157 9.237 0.50 11.79 295 GLN A N 1
ATOM 2206 C CA A GLN A 1 275 ? 23.674 16.200 10.748 0.50 11.97 295 GLN A CA 1
ATOM 2207 C CA B GLN A 1 275 ? 23.664 16.189 10.709 0.50 12.73 295 GLN A CA 1
ATOM 2208 C C A GLN A 1 275 ? 23.802 17.647 11.218 0.50 12.65 295 GLN A C 1
ATOM 2209 C C B GLN A 1 275 ? 23.808 17.627 11.213 0.50 13.05 295 GLN A C 1
ATOM 2210 O O A GLN A 1 275 ? 23.014 18.094 12.067 0.50 13.08 295 GLN A O 1
ATOM 2211 O O B GLN A 1 275 ? 23.027 18.051 12.081 0.50 13.39 295 GLN A O 1
ATOM 2222 N N . LEU A 1 276 ? 24.784 18.353 10.709 1.00 12.65 296 LEU A N 1
ATOM 2223 C CA . LEU A 1 276 ? 24.991 19.732 11.113 1.00 12.81 296 LEU A CA 1
ATOM 2224 C C . LEU A 1 276 ? 23.782 20.609 10.744 1.00 13.87 296 LEU A C 1
ATOM 2225 O O . LEU A 1 276 ? 23.371 21.437 11.534 1.00 13.74 296 LEU A O 1
ATOM 2230 N N . ALA A 1 277 ? 23.168 20.340 9.581 1.00 12.62 297 ALA A N 1
ATOM 2231 C CA . ALA A 1 277 ? 22.014 21.079 9.194 1.00 12.49 297 ALA A CA 1
ATOM 2232 C C . ALA A 1 277 ? 20.810 20.798 10.105 1.00 11.25 297 ALA A C 1
ATOM 2233 O O . ALA A 1 277 ? 20.106 21.701 10.513 1.00 13.22 297 ALA A O 1
ATOM 2235 N N . GLY A 1 278 ? 20.590 19.531 10.379 1.00 11.78 298 GLY A N 1
ATOM 2236 C CA . GLY A 1 278 ? 19.482 19.198 11.265 1.00 11.59 298 GLY A CA 1
ATOM 2237 C C . GLY A 1 278 ? 19.666 19.763 12.651 1.00 13.07 298 GLY A C 1
ATOM 2238 O O . GLY A 1 278 ? 18.653 20.154 13.288 1.00 13.82 298 GLY A O 1
ATOM 2239 N N . GLU A 1 279 ? 20.892 19.714 13.146 1.00 13.10 299 GLU A N 1
ATOM 2240 C CA . GLU A 1 279 ? 21.161 20.328 14.468 1.00 14.61 299 GLU A CA 1
ATOM 2241 C C . GLU A 1 279 ? 20.921 21.832 14.439 1.00 14.62 299 GLU A C 1
ATOM 2242 O O . GLU A 1 279 ? 20.313 22.397 15.388 1.00 16.26 299 GLU A O 1
ATOM 2248 N N . ALA A 1 280 ? 21.273 22.516 13.376 1.00 13.00 300 ALA A N 1
ATOM 2249 C CA . ALA A 1 280 ? 21.061 23.973 13.243 1.00 14.12 300 ALA A CA 1
ATOM 2250 C C . ALA A 1 280 ? 19.556 24.228 13.178 1.00 15.66 300 ALA A C 1
ATOM 2251 O O . ALA A 1 280 ? 19.051 25.199 13.802 1.00 16.45 300 ALA A O 1
ATOM 2253 N N . MET A 1 281 ? 18.798 23.383 12.460 1.00 13.67 301 MET A N 1
ATOM 2254 C CA . MET A 1 281 ? 17.348 23.561 12.390 1.00 15.38 301 MET A CA 1
ATOM 2255 C C . MET A 1 281 ? 16.723 23.342 13.759 1.00 15.37 301 MET A C 1
ATOM 2256 O O . MET A 1 281 ? 15.810 24.094 14.155 1.00 16.32 301 MET A O 1
ATOM 2261 N N . ALA A 1 282 ? 17.189 22.367 14.481 1.00 13.92 302 ALA A N 1
ATOM 2262 C CA . ALA A 1 282 ? 16.588 21.995 15.762 1.00 15.20 302 ALA A CA 1
ATOM 2263 C C . ALA A 1 282 ? 16.883 23.071 16.805 1.00 16.09 302 ALA A C 1
ATOM 2264 O O . ALA A 1 282 ? 16.085 23.121 17.796 1.00 15.99 302 ALA A O 1
ATOM 2266 N N . ALA A 1 283 ? 17.889 23.882 16.621 1.00 16.28 303 ALA A N 1
ATOM 2267 C CA . ALA A 1 283 ? 18.314 24.842 17.681 1.00 18.53 303 ALA A CA 1
ATOM 2268 C C . ALA A 1 283 ? 17.233 25.880 17.963 1.00 18.90 303 ALA A C 1
ATOM 2269 O O . ALA A 1 283 ? 17.254 26.495 19.052 1.00 1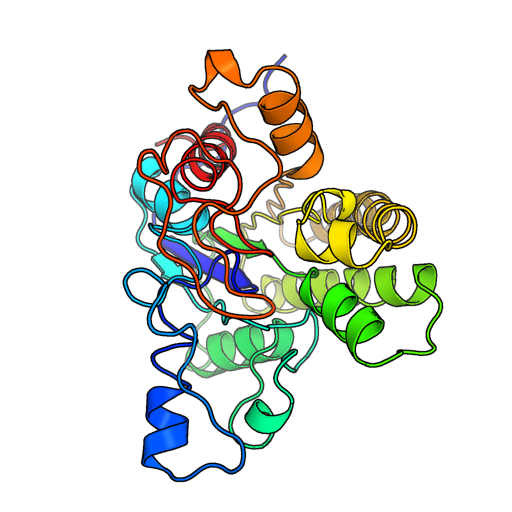9.03 303 ALA A O 1
ATOM 2271 N N . ARG A 1 284 ? 16.236 26.049 17.100 1.00 16.39 304 ARG A N 1
ATOM 2272 C CA . ARG A 1 284 ? 15.202 27.060 17.279 1.00 16.13 304 ARG A CA 1
ATOM 2273 C C . ARG A 1 284 ? 14.049 26.563 18.184 1.00 14.84 304 ARG A C 1
ATOM 2274 O O . ARG A 1 284 ? 13.183 27.390 18.472 1.00 15.62 304 ARG A O 1
ATOM 2282 N N . TYR A 1 285 ? 14.029 25.271 18.485 1.00 13.37 305 TYR A N 1
ATOM 2283 C CA . TYR A 1 285 ? 12.913 24.601 19.189 1.00 14.18 305 TYR A CA 1
ATOM 2284 C C . TYR A 1 285 ? 13.362 24.126 20.575 1.00 14.93 305 TYR A C 1
ATOM 2285 O O . TYR A 1 285 ? 14.450 23.567 20.736 1.00 16.46 305 TYR A O 1
ATOM 2294 N N . ALA A 1 286 ? 12.427 24.217 21.536 1.00 14.83 306 ALA A N 1
ATOM 2295 C CA . ALA A 1 286 ? 12.599 23.514 22.795 1.00 15.67 306 ALA A CA 1
ATOM 2296 C C . ALA A 1 286 ? 12.448 22.006 22.648 1.00 15.96 306 ALA A C 1
ATOM 2297 O O . ALA A 1 286 ? 11.708 21.524 21.782 1.00 16.34 306 ALA A O 1
ATOM 2299 N N . ARG A 1 287 ? 13.078 21.211 23.524 1.00 17.24 307 ARG A N 1
ATOM 2300 C CA . ARG A 1 287 ? 12.893 19.788 23.557 1.00 17.38 307 ARG A CA 1
ATOM 2301 C C . ARG A 1 287 ? 11.593 19.408 24.252 1.00 22.45 307 ARG A C 1
ATOM 2302 O O . ARG A 1 287 ? 11.070 20.160 25.104 1.00 25.87 307 ARG A O 1
#

InterPro domains:
  IPR001087 GDSL lipase/esterase [PF00657] (33-300)
  IPR036514 SGNH hydrolase superfamily [G3DSA:3.40.50.1110] (26-306)
  IPR051058 GDSL Esterase/Lipase Enzyme [PTHR45648] (29-302)

Organism: Pseudomonas aeruginosa (strain ATCC 15692 / DSM 22644 / CIP 104116 / JCM 14847 / LMG 12228 / 1C / PRS 101 / PAO1) (NCBI:txid208964)

Solvent-accessible surface area: 12847 Å² total; per-residue (Å²): 234,127,89,122,110,48,49,60,0,135,52,0,30,0,0,0,1,8,9,0,0,40,17,43,0,75,111,14,0,156,54,2,74,92,126,62,46,87,47,13,105,55,17,13,33,173,27,36,101,120,2,39,18,0,17,1,36,0,1,0,25,2,0,5,134,73,5,53,12,129,45,30,13,46,0,5,0,4,0,42,1,19,47,39,4,53,52,50,57,2,39,102,28,116,106,6,0,0,22,4,10,1,84,58,16,53,84,116,34,129,77,122,98,12,75,25,120,0,0,0,0,1,7,4,2,7,11,11,1,19,51,22,14,80,131,85,37,171,57,79,12,94,109,16,2,40,47,0,5,56,48,1,89,37,4,0,76,113,0,1,113,32,17,0,76,10,0,1,0,1,1,3,16,15,0,9,34,4,13,31,6,79,93,30,139,84,50,96,111,0,81,100,0,2,81,32,0,20,70,34,0,46,118,34,0,52,41,16,106,176,86,101,70,14,46,8,14,53,7,46,14,12,85,26,2,132,84,4,40,190,36,35,90,164,56,40,3,105,56,31,88,45,30,2,11,11,17,94,132,69,86,120,128,51,28,107,61,33,60,73,35,8,6,23,0,14,62,10,13,0,101,67,1,5,36,19,1,0,65,34,0,7,72,86,8,29,217

Radius of gyration: 18.01 Å; Cα contacts (8 Å, |Δi|>4): 601; chains: 1; bounding box: 50×43×45 Å

GO terms:
  GO:0004104 cholinesterase activity (F, IDA)

B-factor: mean 22.0, std 11.0, range [10.03, 92.57]